Protein AF-A0A428W434-F1 (afdb_monomer_lite)

Secondary structure (DSSP, 8-state):
-EEEEEEEE-TTT--EEEEEGGG-SSEEE-TTT--EEE-STTTBSS-SSSPPPEEEE-HHHHHHHHTTTHHHHHHHHHHHHH-S-TTS--EEEEEEEEEETTEEEEEEEEEEEETTEEEEEEEESSS---HHHHHHHHHHHHHHHHHHT-SEEEEEESSSS--HHHHHHHHHHHHH-TT--TT-PPEEEEEE-TTSS--EEE-STT-

Sequence (207 aa):
MLRRGMVLLCSTCQQKQFQTIDRLGQRWRCARCDALNDLDRSAWKLPVNEPTWFYDLHPVGRHVLAEHGEVSALLSAYLRATRKDRRSSFGDVEEVTFLDGGKPQVEVDLVAYADDVLTVAECKSGSDLTGRKARLEVEKKCRVAAWLRADRLLFATSAEAWTPATIGSVSDIVRDFSGWGTSGSPEVRFISGLGRNHADVVDESGI

InterPro domains:
  IPR011335 Restriction endonuclease type II-like [SSF52980] (93-160)

Foldseek 3Di:
DKFKFFFWADPPPRDTDTDGPVQDDQWGADPPPRDIGGPDLNGHPDSDVDHDMDIDDDPVVVVCVVVVLVQLVLVLVVCLVPAPDVPWDKDKDAFDFDDDVNHTDDTFGMWIDGPNFTETEHEDQDQDQDDDVSLVNLLRSQLVCQVVVGQEYEYEYLAAHHDPRRVVSSVVSQQPRPSHDPVHGHQYWYWYNRPHPDIDIDHPPPD

Radius of gyration: 23.63 Å; chains: 1; bounding box: 60×37×64 Å

pLDDT: mean 90.75, std 10.13, range [32.41, 98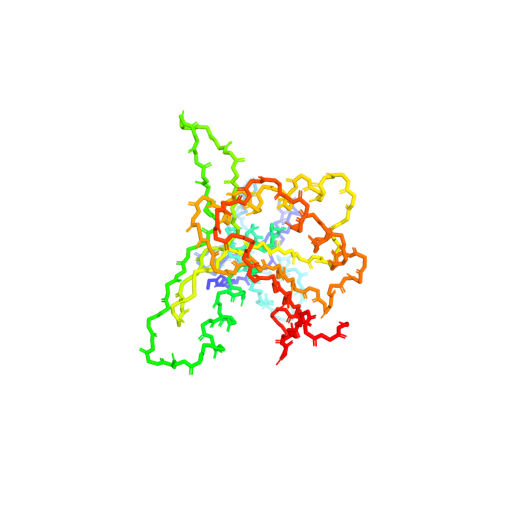.38]

Structure (mmCIF, N/CA/C/O backbone):
data_AF-A0A428W434-F1
#
_entry.id   AF-A0A428W434-F1
#
loop_
_atom_site.group_PDB
_atom_site.id
_atom_site.type_symbol
_atom_site.label_atom_id
_atom_site.label_alt_id
_atom_site.label_comp_id
_atom_site.label_asym_id
_atom_site.label_entity_id
_atom_site.label_seq_id
_atom_site.pdbx_PDB_ins_code
_atom_site.Cartn_x
_atom_site.Cartn_y
_atom_site.Cartn_z
_atom_site.occupancy
_atom_site.B_iso_or_equiv
_atom_site.auth_seq_id
_atom_site.auth_comp_id
_atom_site.auth_asym_id
_atom_site.auth_atom_id
_atom_site.pdbx_PDB_model_num
ATOM 1 N N . MET A 1 1 ? 10.883 -11.775 -9.248 1.00 67.69 1 MET A N 1
ATOM 2 C CA . MET A 1 1 ? 10.188 -11.383 -10.494 1.00 67.69 1 MET A CA 1
ATOM 3 C C . MET A 1 1 ? 10.978 -10.282 -11.224 1.00 67.69 1 MET A C 1
ATOM 5 O O . MET A 1 1 ? 10.431 -9.242 -11.548 1.00 67.69 1 MET A O 1
ATOM 9 N N . LEU A 1 2 ? 12.274 -10.495 -11.484 1.00 87.44 2 LEU A N 1
ATOM 10 C CA . LEU A 1 2 ? 13.133 -9.571 -12.240 1.00 87.44 2 LEU A CA 1
ATOM 11 C C . LEU A 1 2 ? 13.542 -10.257 -13.538 1.00 87.44 2 LEU A C 1
ATOM 13 O O . LEU A 1 2 ? 13.883 -11.440 -13.527 1.00 87.44 2 LEU A O 1
ATOM 17 N N . ARG A 1 3 ? 13.495 -9.531 -14.652 1.00 90.25 3 ARG A N 1
ATOM 18 C CA . ARG A 1 3 ? 13.908 -10.026 -15.964 1.00 90.25 3 ARG A CA 1
ATOM 19 C C . ARG A 1 3 ? 15.249 -9.406 -16.312 1.00 90.25 3 ARG A C 1
ATOM 21 O O . ARG A 1 3 ? 15.387 -8.189 -16.291 1.00 90.25 3 ARG A O 1
ATOM 28 N N . ARG A 1 4 ? 16.234 -10.241 -16.633 1.00 94.19 4 ARG A N 1
ATOM 29 C CA . ARG A 1 4 ? 17.535 -9.790 -17.136 1.00 94.19 4 ARG A CA 1
ATOM 30 C C . ARG A 1 4 ? 17.467 -9.617 -18.650 1.00 94.19 4 ARG A C 1
ATOM 32 O O . ARG A 1 4 ? 16.837 -10.426 -19.332 1.00 94.19 4 ARG A O 1
ATOM 39 N N . GLY A 1 5 ? 18.131 -8.596 -19.173 1.00 94.50 5 GLY A N 1
ATOM 40 C CA . GLY A 1 5 ? 18.131 -8.303 -20.600 1.00 94.50 5 GLY A CA 1
ATOM 41 C C . GLY A 1 5 ? 19.101 -7.194 -20.984 1.00 94.50 5 GLY A C 1
ATOM 42 O O . GLY A 1 5 ? 19.907 -6.748 -20.169 1.00 94.50 5 GLY A O 1
ATOM 43 N N . MET A 1 6 ? 19.010 -6.742 -22.228 1.00 93.88 6 MET A N 1
ATOM 44 C CA . MET A 1 6 ? 19.807 -5.637 -22.763 1.00 93.88 6 MET A CA 1
ATOM 45 C C . MET A 1 6 ? 18.882 -4.532 -23.262 1.00 93.88 6 MET A C 1
ATOM 47 O O . MET A 1 6 ? 17.798 -4.811 -23.770 1.00 93.88 6 MET A O 1
ATOM 51 N N . VAL A 1 7 ? 19.305 -3.271 -23.148 1.00 94.00 7 VAL A N 1
ATOM 52 C CA . VAL A 1 7 ? 18.621 -2.176 -23.845 1.00 94.00 7 VAL A CA 1
ATOM 53 C C . VAL A 1 7 ? 19.295 -1.972 -25.194 1.00 94.00 7 VAL A C 1
ATOM 55 O O . VAL A 1 7 ? 20.457 -1.562 -25.246 1.00 94.00 7 VAL A O 1
ATOM 58 N N . LEU A 1 8 ? 18.558 -2.263 -26.263 1.00 94.19 8 LEU A N 1
ATOM 59 C CA . LEU A 1 8 ? 19.048 -2.252 -27.636 1.00 94.19 8 LEU A CA 1
ATOM 60 C C . LEU A 1 8 ? 18.353 -1.174 -28.471 1.00 94.19 8 LEU A C 1
ATOM 62 O O . LEU A 1 8 ? 17.175 -0.876 -28.265 1.00 94.19 8 LEU A O 1
ATOM 66 N N . LEU A 1 9 ? 19.093 -0.585 -29.403 1.00 94.12 9 LEU A N 1
ATOM 67 C CA . LEU A 1 9 ? 18.635 0.395 -30.377 1.00 94.12 9 LEU A CA 1
ATOM 68 C C . LEU A 1 9 ? 18.320 -0.313 -31.697 1.00 94.12 9 LEU A C 1
ATOM 70 O O . LEU A 1 9 ? 19.184 -0.957 -32.284 1.00 94.12 9 LEU A O 1
ATOM 74 N N . CYS A 1 10 ? 17.083 -0.193 -32.177 1.00 95.19 10 CYS A N 1
ATOM 75 C CA . CYS A 1 10 ? 16.720 -0.739 -33.482 1.00 95.19 10 CYS A CA 1
ATOM 76 C C . CYS A 1 10 ? 17.349 0.093 -34.607 1.00 95.19 10 CYS A C 1
ATOM 78 O O . CYS A 1 10 ? 17.107 1.294 -34.685 1.00 95.19 10 CYS A O 1
ATOM 80 N N . SER A 1 11 ? 18.070 -0.552 -35.523 1.00 94.81 11 SER A N 1
ATOM 81 C CA . SER A 1 11 ? 18.681 0.096 -36.693 1.00 94.81 11 SER A CA 1
ATOM 82 C C . SER A 1 11 ? 17.651 0.748 -37.626 1.00 94.81 11 SER A C 1
ATOM 84 O O . SER A 1 11 ? 17.911 1.805 -38.194 1.00 94.81 11 SER A O 1
ATOM 86 N N . THR A 1 12 ? 16.452 0.164 -37.736 1.00 96.06 12 THR A N 1
ATOM 87 C CA . THR A 1 12 ? 15.381 0.649 -38.617 1.00 96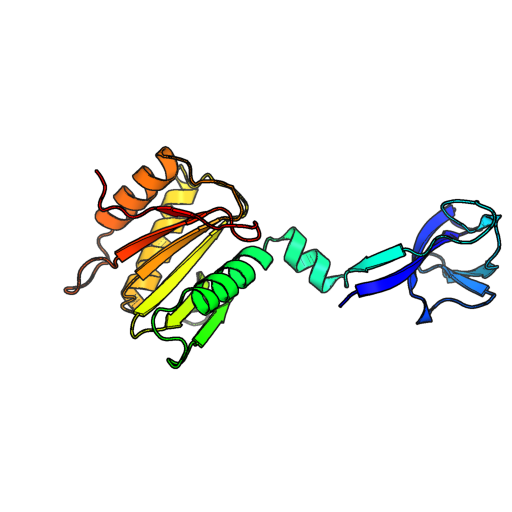.06 12 THR A CA 1
ATOM 88 C C . THR A 1 12 ? 14.600 1.814 -38.014 1.00 96.06 12 THR A C 1
ATOM 90 O O . THR A 1 12 ? 14.537 2.885 -38.603 1.00 96.06 12 THR A O 1
ATOM 93 N N . CYS A 1 13 ? 13.978 1.622 -36.844 1.00 96.31 13 CYS A N 1
ATOM 94 C CA . CYS A 1 13 ? 13.087 2.634 -36.257 1.00 96.31 13 CYS A CA 1
ATOM 95 C C . CYS A 1 13 ? 13.745 3.501 -35.173 1.00 96.31 13 CYS A C 1
ATOM 97 O O . CYS A 1 13 ? 13.074 4.349 -34.582 1.00 96.31 13 CYS A O 1
ATOM 99 N N . GLN A 1 14 ? 15.029 3.268 -34.875 1.00 94.44 14 GLN A N 1
ATOM 100 C CA . GLN A 1 14 ? 15.824 4.024 -33.897 1.00 94.44 14 GLN A CA 1
ATOM 101 C C . GLN A 1 14 ? 15.219 4.046 -32.483 1.00 94.44 14 GLN A C 1
ATOM 103 O O . GLN A 1 14 ? 15.529 4.902 -31.656 1.00 94.44 14 GLN A O 1
ATOM 108 N N . GLN A 1 15 ? 14.346 3.085 -32.170 1.00 94.31 15 GLN A N 1
ATOM 109 C CA . GLN A 1 15 ? 13.771 2.948 -30.839 1.00 94.31 15 GLN A CA 1
ATOM 110 C C . GLN A 1 15 ? 14.674 2.139 -29.927 1.00 94.31 15 GLN A C 1
ATOM 112 O O . GLN A 1 15 ? 15.131 1.054 -30.292 1.00 94.31 15 GLN A O 1
ATOM 117 N N . LYS A 1 16 ? 14.865 2.657 -28.712 1.00 93.12 16 LYS A N 1
ATOM 118 C CA . LYS A 1 16 ? 15.512 1.942 -27.612 1.00 93.12 16 LYS A CA 1
ATOM 119 C C . LYS A 1 16 ? 14.491 1.039 -26.939 1.00 93.12 16 LYS A C 1
ATOM 121 O O . LYS A 1 16 ? 13.411 1.494 -26.570 1.00 93.12 16 LYS A O 1
ATOM 126 N N . GLN A 1 17 ? 14.830 -0.231 -26.779 1.00 92.06 17 GLN A N 1
ATOM 127 C CA . GLN A 1 17 ? 13.928 -1.238 -26.230 1.00 92.06 17 GLN A CA 1
ATOM 128 C C . GLN A 1 17 ? 14.684 -2.163 -25.295 1.00 92.06 17 GLN A C 1
ATOM 130 O O . GLN A 1 17 ? 15.805 -2.569 -25.591 1.00 92.06 17 GLN A O 1
ATOM 135 N N . PHE A 1 18 ? 14.060 -2.515 -24.176 1.00 93.38 18 PHE A N 1
ATOM 136 C CA . PHE A 1 18 ? 14.558 -3.589 -23.333 1.00 93.38 18 PHE A CA 1
ATOM 137 C C . PHE A 1 18 ? 14.177 -4.939 -23.951 1.00 93.38 18 PHE A C 1
ATOM 139 O O . PHE A 1 18 ? 12.996 -5.228 -24.146 1.00 93.38 18 PHE A O 1
ATOM 146 N N . GLN A 1 19 ? 15.183 -5.749 -24.264 1.00 93.94 19 GLN A N 1
ATOM 147 C CA . GLN A 1 19 ? 15.040 -7.109 -24.770 1.00 93.94 19 GLN A CA 1
ATOM 148 C C . GLN A 1 19 ? 15.450 -8.081 -23.672 1.00 93.94 19 GLN A C 1
ATOM 150 O O . GLN A 1 19 ? 16.586 -8.049 -23.196 1.00 93.94 19 GLN A O 1
ATOM 155 N N . THR A 1 20 ? 14.513 -8.926 -23.250 1.00 93.81 20 THR A N 1
ATOM 156 C CA . THR A 1 20 ? 14.761 -9.958 -22.243 1.00 93.81 20 THR A CA 1
ATOM 157 C C . THR A 1 20 ? 15.712 -11.016 -22.795 1.00 93.81 20 THR A C 1
ATOM 159 O O . THR A 1 20 ? 15.759 -11.243 -24.001 1.00 93.81 20 THR A O 1
ATOM 162 N N . ILE A 1 21 ? 16.485 -11.671 -21.927 1.00 94.12 21 ILE A N 1
ATOM 163 C CA . ILE A 1 21 ? 17.509 -12.636 -22.352 1.00 94.12 21 ILE A CA 1
ATOM 164 C C . ILE A 1 21 ? 16.953 -13.794 -23.199 1.00 94.12 21 ILE A C 1
ATOM 166 O O . ILE A 1 21 ? 17.631 -14.253 -24.107 1.00 94.12 21 ILE A O 1
ATOM 170 N N . ASP A 1 22 ? 15.708 -14.210 -22.961 1.00 92.44 22 ASP A N 1
ATOM 171 C CA . ASP A 1 22 ? 14.986 -15.224 -23.745 1.00 92.44 22 ASP A CA 1
ATOM 172 C C . ASP A 1 22 ? 14.654 -14.779 -25.180 1.00 92.44 22 ASP A C 1
ATOM 174 O O . ASP A 1 22 ? 14.361 -15.611 -26.034 1.00 92.44 22 ASP A O 1
ATOM 178 N N . ARG A 1 23 ? 14.727 -13.474 -25.461 1.00 91.50 23 ARG A N 1
ATOM 179 C CA . ARG A 1 23 ? 14.512 -12.874 -26.786 1.00 91.50 23 ARG A CA 1
ATOM 180 C C . ARG A 1 23 ? 15.812 -12.443 -27.464 1.00 91.50 23 ARG A C 1
ATOM 182 O O . ARG A 1 23 ? 15.768 -11.872 -28.554 1.00 91.50 23 ARG A O 1
ATOM 189 N N . LEU A 1 24 ? 16.957 -12.689 -26.825 1.00 91.88 24 LEU A N 1
ATOM 190 C CA . LEU A 1 24 ? 18.271 -12.353 -27.357 1.00 91.88 24 LEU A CA 1
ATOM 191 C C . LEU A 1 24 ? 18.904 -13.565 -28.044 1.00 91.88 24 LEU A C 1
ATOM 193 O O . LEU A 1 24 ? 19.018 -14.646 -27.474 1.00 91.88 24 LEU A O 1
ATOM 197 N N . GLY A 1 25 ? 19.383 -13.342 -29.262 1.00 91.00 25 GLY A N 1
ATOM 198 C CA . GLY A 1 25 ? 20.336 -14.199 -29.956 1.00 91.00 25 GLY A CA 1
ATOM 199 C C . GLY A 1 25 ? 21.389 -13.329 -30.640 1.00 91.00 25 GLY A C 1
ATOM 200 O O . GLY A 1 25 ? 21.473 -12.130 -30.379 1.00 91.00 25 GLY A O 1
ATOM 201 N N . GLN A 1 26 ? 22.147 -13.899 -31.579 1.00 92.31 26 GLN A N 1
ATOM 202 C CA . GLN A 1 26 ? 23.019 -13.105 -32.466 1.00 92.31 26 GLN A CA 1
ATOM 203 C C . GLN A 1 26 ? 22.223 -12.082 -33.298 1.00 92.31 26 GLN A C 1
ATOM 205 O O . GLN A 1 26 ? 22.765 -11.079 -33.751 1.00 92.31 26 GLN A O 1
ATOM 210 N N . ARG A 1 27 ? 20.917 -12.327 -33.465 1.00 94.88 27 ARG A N 1
ATOM 211 C CA . ARG A 1 27 ? 19.942 -11.400 -34.040 1.00 94.88 27 ARG A CA 1
ATOM 212 C C . ARG A 1 27 ? 18.726 -11.294 -33.125 1.00 94.88 27 ARG A C 1
ATOM 214 O O . ARG A 1 27 ? 18.421 -12.238 -32.394 1.00 94.88 27 ARG A O 1
ATOM 221 N N . TRP A 1 28 ? 18.014 -10.175 -33.184 1.00 95.06 28 TRP A N 1
ATOM 222 C CA . TRP A 1 28 ? 16.840 -9.898 -32.354 1.00 95.06 28 TRP A CA 1
ATOM 223 C C . TRP A 1 28 ? 15.771 -9.124 -33.135 1.00 95.06 28 TRP A C 1
ATOM 225 O O . TRP A 1 28 ? 16.077 -8.367 -34.060 1.00 95.06 28 TRP A O 1
ATOM 235 N N . ARG A 1 29 ? 14.497 -9.320 -32.776 1.00 96.75 29 ARG A N 1
ATOM 236 C CA . ARG A 1 29 ? 13.357 -8.639 -33.412 1.00 96.75 29 ARG A CA 1
ATOM 237 C C . ARG A 1 29 ? 12.934 -7.412 -32.616 1.00 96.75 29 ARG A C 1
ATOM 239 O O . ARG A 1 29 ? 12.749 -7.475 -31.400 1.00 96.75 29 ARG A O 1
ATOM 246 N N . CYS A 1 30 ? 12.750 -6.291 -33.306 1.00 95.12 30 CYS A N 1
ATOM 247 C CA . CYS A 1 30 ? 12.231 -5.074 -32.695 1.00 95.12 30 CYS A CA 1
ATOM 248 C C . CYS A 1 30 ? 10.755 -5.248 -32.315 1.00 95.12 30 CYS A C 1
ATOM 250 O O . CYS A 1 30 ? 9.918 -5.503 -33.173 1.00 95.12 30 CYS A O 1
ATOM 252 N N . ALA A 1 31 ? 10.401 -4.993 -31.056 1.00 92.75 31 ALA A N 1
ATOM 253 C CA . ALA A 1 31 ? 9.025 -5.123 -30.570 1.00 92.75 31 ALA A CA 1
ATOM 254 C C . ALA A 1 31 ? 8.058 -4.062 -31.139 1.00 92.75 31 ALA A C 1
ATOM 256 O O . ALA A 1 31 ? 6.857 -4.152 -30.910 1.00 92.75 31 ALA A O 1
ATOM 257 N N . ARG A 1 32 ? 8.570 -3.041 -31.847 1.00 93.44 32 ARG A N 1
ATOM 258 C CA . ARG A 1 32 ? 7.752 -1.970 -32.445 1.00 93.44 32 ARG A CA 1
ATOM 259 C C . ARG A 1 32 ? 7.529 -2.169 -33.939 1.00 93.44 32 ARG A C 1
ATOM 261 O O . ARG A 1 32 ? 6.401 -2.050 -34.391 1.00 93.44 32 ARG A O 1
ATOM 268 N N . CYS A 1 33 ? 8.600 -2.384 -34.701 1.00 96.69 33 CYS A N 1
ATOM 269 C CA . CYS A 1 33 ? 8.536 -2.437 -36.166 1.00 96.69 33 CYS A CA 1
ATOM 270 C C . CYS A 1 33 ? 8.846 -3.822 -36.748 1.00 96.69 33 CYS A C 1
ATOM 272 O O . CYS A 1 33 ? 8.971 -3.938 -37.960 1.00 96.69 33 CYS A O 1
ATOM 274 N N . ASP A 1 34 ? 9.052 -4.833 -35.899 1.00 96.81 34 ASP A N 1
ATOM 275 C CA . ASP A 1 34 ? 9.390 -6.221 -36.257 1.00 96.81 34 ASP A CA 1
ATOM 276 C C . ASP A 1 34 ? 10.658 -6.404 -37.119 1.00 96.81 34 ASP A C 1
ATOM 278 O O . ASP A 1 34 ? 10.965 -7.494 -37.601 1.00 96.81 34 ASP A O 1
ATOM 282 N N . ALA A 1 35 ? 11.465 -5.350 -37.272 1.00 96.69 35 ALA A N 1
ATOM 283 C CA . ALA A 1 35 ? 12.739 -5.440 -37.973 1.00 96.69 35 ALA A CA 1
ATOM 284 C C . ALA A 1 35 ? 13.683 -6.411 -37.249 1.00 96.69 35 ALA A C 1
ATOM 286 O O . ALA A 1 35 ? 13.803 -6.374 -36.018 1.00 96.69 35 ALA A O 1
ATOM 287 N N . LEU A 1 36 ? 14.376 -7.248 -38.021 1.00 96.75 36 LEU A N 1
ATOM 288 C CA . LEU A 1 36 ? 15.433 -8.125 -37.529 1.00 96.75 36 LEU A CA 1
ATOM 289 C C . LEU A 1 36 ? 16.753 -7.347 -37.497 1.00 96.75 36 LEU A C 1
ATOM 291 O O . LEU A 1 36 ? 17.172 -6.794 -38.508 1.00 96.75 36 LEU A O 1
ATOM 295 N N . ASN A 1 37 ? 17.386 -7.291 -36.332 1.00 95.06 37 ASN A N 1
ATOM 296 C CA . ASN A 1 37 ? 18.601 -6.524 -36.073 1.00 95.06 37 ASN A CA 1
ATOM 297 C C . ASN A 1 37 ? 19.711 -7.471 -35.625 1.00 95.06 37 ASN A C 1
ATOM 299 O O . ASN A 1 37 ? 19.425 -8.480 -34.979 1.00 95.06 37 ASN A O 1
ATOM 303 N N . ASP A 1 38 ? 20.959 -7.125 -35.913 1.00 95.06 38 ASP A N 1
ATOM 304 C CA . ASP A 1 38 ? 22.113 -7.852 -35.393 1.00 95.06 38 ASP A CA 1
ATOM 305 C C . ASP A 1 38 ? 22.444 -7.361 -33.973 1.00 95.06 38 ASP A C 1
ATOM 307 O O . ASP A 1 38 ? 22.196 -6.203 -33.613 1.00 95.06 38 ASP A O 1
ATOM 311 N N . LEU A 1 39 ? 22.935 -8.262 -33.122 1.00 92.25 39 LEU A N 1
ATOM 312 C CA . LEU A 1 39 ? 23.404 -7.920 -31.782 1.00 92.25 39 LEU A CA 1
ATOM 313 C C . LEU A 1 39 ? 24.879 -7.509 -31.849 1.00 92.25 39 LEU A C 1
ATOM 315 O O . LEU A 1 39 ? 25.771 -8.281 -31.510 1.00 92.25 39 LEU A O 1
ATOM 319 N N . ASP A 1 40 ? 25.128 -6.279 -32.288 1.00 91.00 40 ASP A N 1
ATOM 320 C CA . ASP A 1 40 ? 26.467 -5.702 -32.396 1.00 91.00 40 ASP A CA 1
ATOM 321 C C . ASP A 1 40 ? 26.622 -4.426 -31.554 1.00 91.00 40 ASP A C 1
ATOM 323 O O . ASP A 1 40 ? 25.680 -3.947 -30.916 1.00 91.00 40 ASP A O 1
ATOM 327 N N . ARG A 1 41 ? 27.828 -3.849 -31.571 1.00 88.12 41 ARG A N 1
ATOM 328 C CA . ARG A 1 41 ? 28.157 -2.642 -30.802 1.00 88.12 41 ARG A CA 1
ATOM 329 C C . ARG A 1 41 ? 27.270 -1.439 -31.148 1.00 88.12 41 ARG A C 1
ATOM 331 O O . ARG A 1 41 ? 27.051 -0.596 -30.281 1.00 88.12 41 ARG A O 1
ATOM 338 N N . SER A 1 42 ? 26.759 -1.348 -32.378 1.00 88.12 42 SER A N 1
ATOM 339 C CA . SER A 1 42 ? 25.896 -0.243 -32.816 1.00 88.12 42 SER A CA 1
ATOM 340 C C . SER A 1 42 ? 24.493 -0.328 -32.209 1.00 88.12 42 SER A C 1
ATOM 342 O O . SER A 1 42 ? 23.855 0.699 -31.969 1.00 88.12 42 SER A O 1
ATOM 344 N N . ALA A 1 43 ? 24.038 -1.542 -31.888 1.00 87.69 43 ALA A N 1
ATOM 345 C CA . ALA A 1 43 ? 22.761 -1.774 -31.231 1.00 87.69 43 ALA A CA 1
ATOM 346 C C . ALA A 1 43 ? 22.799 -1.479 -29.720 1.00 87.69 43 ALA A C 1
ATOM 348 O O . ALA A 1 43 ? 21.745 -1.325 -29.107 1.00 87.69 43 ALA A O 1
ATOM 349 N N . TRP A 1 44 ? 23.964 -1.411 -29.070 1.00 89.69 44 TRP A N 1
ATOM 350 C CA . TRP A 1 44 ? 24.041 -1.274 -27.609 1.00 89.69 44 TRP A CA 1
ATOM 351 C C . TRP A 1 44 ? 23.704 0.148 -27.136 1.00 89.69 44 TRP A C 1
ATOM 353 O O . TRP A 1 44 ? 24.252 1.131 -27.628 1.00 89.69 44 TRP A O 1
ATOM 363 N N . LYS A 1 45 ? 22.853 0.279 -26.102 1.00 80.88 45 LYS A N 1
ATOM 364 C CA . LYS A 1 45 ? 22.545 1.584 -25.472 1.00 80.88 45 LYS A CA 1
ATOM 365 C C . LYS A 1 45 ? 23.794 2.303 -24.949 1.00 80.88 45 LYS A C 1
ATOM 367 O O . LYS A 1 45 ? 23.855 3.529 -25.014 1.00 80.88 45 LYS A O 1
ATOM 372 N N . LEU A 1 46 ? 24.728 1.548 -24.372 1.00 78.62 46 LEU A N 1
ATOM 373 C CA . LEU A 1 46 ? 26.011 2.027 -23.864 1.00 78.62 46 LEU A CA 1
ATOM 374 C C . LEU A 1 46 ? 27.113 1.270 -24.622 1.00 78.62 46 LEU A C 1
ATOM 376 O O . LEU A 1 46 ? 27.393 0.125 -24.269 1.00 78.62 46 LEU A O 1
ATOM 380 N N . PRO A 1 47 ? 27.701 1.852 -25.684 1.00 65.62 47 PRO A N 1
ATOM 381 C CA . PRO A 1 47 ? 28.643 1.162 -26.566 1.00 65.62 47 PRO A CA 1
ATOM 382 C C . PRO A 1 47 ? 30.057 1.100 -25.959 1.00 65.62 47 PRO A C 1
ATOM 384 O O . PRO A 1 47 ? 31.032 1.602 -26.532 1.00 65.62 47 PRO A O 1
ATOM 387 N N . VAL A 1 48 ? 30.176 0.480 -24.783 1.00 70.12 48 VAL A N 1
ATOM 388 C CA . VAL A 1 48 ? 31.469 0.082 -24.204 1.00 70.12 48 VAL A CA 1
ATOM 389 C C . VAL A 1 48 ? 32.009 -1.153 -24.944 1.00 70.12 48 VAL A C 1
ATOM 391 O O . VAL A 1 48 ? 31.431 -1.568 -25.946 1.00 70.12 48 VAL A O 1
ATOM 394 N N . ASN A 1 49 ? 33.145 -1.715 -24.523 1.00 78.50 49 ASN A N 1
ATOM 395 C CA . ASN A 1 49 ? 33.728 -2.890 -25.192 1.00 78.50 49 ASN A CA 1
ATOM 396 C C . ASN A 1 49 ? 32.835 -4.148 -25.096 1.00 78.50 49 ASN A C 1
ATOM 398 O O . ASN A 1 49 ? 33.024 -5.077 -25.873 1.00 78.50 49 ASN A O 1
ATOM 402 N N . GLU A 1 50 ? 31.845 -4.154 -24.197 1.00 81.00 50 GLU A N 1
ATOM 403 C CA . GLU A 1 50 ? 30.901 -5.254 -23.968 1.00 81.00 50 GLU A CA 1
ATOM 404 C C . GLU A 1 50 ? 29.465 -4.737 -23.734 1.00 81.00 50 GLU A C 1
ATOM 406 O O . GLU A 1 50 ? 29.280 -3.618 -23.252 1.00 81.00 50 GLU A O 1
ATOM 411 N N . PRO A 1 51 ? 28.413 -5.519 -24.032 1.00 82.94 51 PRO A N 1
ATOM 412 C CA . PRO A 1 51 ? 27.042 -5.084 -23.792 1.00 82.94 51 PRO A CA 1
ATOM 413 C C . PRO A 1 51 ? 26.712 -5.030 -22.292 1.00 82.94 51 PRO A C 1
ATOM 415 O O . PRO A 1 51 ? 26.955 -5.974 -21.543 1.00 82.94 51 PRO A O 1
ATOM 418 N N . THR A 1 52 ? 26.078 -3.941 -21.848 1.00 89.31 52 THR A N 1
ATOM 419 C CA . THR A 1 52 ? 25.606 -3.808 -20.460 1.00 89.31 52 THR A CA 1
ATOM 420 C C . THR A 1 52 ? 24.324 -4.608 -20.223 1.00 89.31 52 THR A C 1
ATOM 422 O O . THR A 1 52 ? 23.332 -4.443 -20.939 1.00 89.31 52 THR A O 1
ATOM 425 N N . TRP A 1 53 ? 24.314 -5.420 -19.166 1.00 91.31 53 TRP A N 1
ATOM 426 C CA . TRP A 1 53 ? 23.107 -6.079 -18.675 1.00 91.31 53 TRP A CA 1
ATOM 427 C C . TRP A 1 53 ? 22.251 -5.122 -17.847 1.00 91.31 53 TRP A C 1
ATOM 429 O O . TRP A 1 53 ? 22.742 -4.435 -16.954 1.00 91.31 53 TRP A O 1
ATOM 439 N N . PHE A 1 54 ? 20.952 -5.133 -18.114 1.00 92.12 54 PHE A N 1
ATOM 440 C CA . PHE A 1 54 ? 19.941 -4.411 -17.356 1.00 92.12 54 PHE A CA 1
ATOM 441 C C . PHE A 1 54 ? 18.962 -5.401 -16.730 1.00 92.12 54 PHE A C 1
ATOM 443 O O . PHE A 1 54 ? 18.760 -6.515 -17.228 1.00 92.12 54 PHE A O 1
ATOM 450 N N . TYR A 1 55 ? 18.337 -4.967 -15.643 1.00 92.38 55 TYR A N 1
ATOM 451 C CA . TYR A 1 55 ? 17.266 -5.694 -14.984 1.00 92.38 55 TYR A CA 1
ATOM 452 C C . TYR A 1 55 ? 16.010 -4.859 -15.048 1.00 92.38 55 TYR A C 1
ATOM 454 O O . TYR A 1 55 ? 16.046 -3.649 -14.831 1.00 92.38 55 TYR A O 1
ATOM 462 N N . ASP A 1 56 ? 14.916 -5.529 -15.359 1.00 89.94 56 ASP A N 1
ATOM 463 C CA . ASP A 1 56 ? 13.631 -4.893 -15.502 1.00 89.94 56 ASP A CA 1
ATOM 464 C C . ASP A 1 56 ? 12.569 -5.636 -14.704 1.00 89.94 56 ASP A C 1
ATOM 466 O O . ASP A 1 56 ? 12.591 -6.867 -14.582 1.00 89.94 56 ASP A O 1
ATOM 470 N N . LEU A 1 57 ? 11.628 -4.878 -14.158 1.00 89.12 57 LEU A N 1
ATOM 471 C CA . LEU A 1 57 ? 10.506 -5.446 -13.435 1.00 89.12 57 LEU A CA 1
ATOM 472 C C . LEU A 1 57 ? 9.436 -5.900 -14.431 1.00 89.12 57 LEU A C 1
ATOM 474 O O . LEU A 1 57 ? 9.211 -5.280 -15.475 1.00 89.12 57 LEU A O 1
ATOM 478 N N . HIS A 1 58 ? 8.751 -6.996 -14.103 1.00 86.62 58 HIS A N 1
ATOM 479 C CA . HIS A 1 58 ? 7.566 -7.398 -14.855 1.00 86.62 58 HIS A CA 1
ATOM 480 C C . HIS A 1 58 ? 6.580 -6.217 -14.957 1.00 86.62 58 HIS A C 1
ATOM 482 O O . HIS A 1 58 ? 6.405 -5.528 -13.953 1.00 86.62 58 HIS A O 1
ATOM 488 N N . PRO A 1 59 ? 5.907 -5.974 -16.101 1.00 85.75 59 PRO A N 1
ATOM 489 C CA . PRO A 1 59 ? 4.954 -4.866 -16.230 1.00 85.75 59 PRO A CA 1
ATOM 490 C C . PRO A 1 59 ? 3.919 -4.797 -15.099 1.00 85.75 59 PRO A C 1
ATOM 492 O O . PRO A 1 59 ? 3.676 -3.721 -14.574 1.00 85.75 59 PRO A O 1
ATOM 495 N N . VAL A 1 60 ? 3.401 -5.949 -14.657 1.00 87.75 60 VAL A N 1
ATOM 496 C CA . VAL A 1 60 ? 2.509 -6.043 -13.482 1.00 87.75 60 VAL A CA 1
ATOM 497 C C . VAL A 1 60 ? 3.176 -5.505 -12.215 1.00 87.75 60 VAL A C 1
ATOM 499 O O . VAL A 1 60 ? 2.595 -4.676 -11.534 1.00 87.75 60 VAL A O 1
ATOM 502 N N . GLY A 1 61 ? 4.418 -5.903 -11.925 1.00 87.38 61 GLY A N 1
ATOM 503 C CA . GLY A 1 61 ? 5.140 -5.383 -10.762 1.00 87.38 61 GLY A CA 1
ATOM 504 C C . GLY A 1 61 ? 5.408 -3.881 -10.861 1.00 87.38 61 GLY A C 1
ATOM 505 O O . GLY A 1 61 ? 5.367 -3.190 -9.853 1.00 87.38 61 GLY A O 1
ATOM 506 N N . ARG A 1 62 ? 5.642 -3.348 -12.070 1.00 87.81 62 ARG A N 1
ATOM 507 C CA . ARG A 1 62 ? 5.754 -1.892 -12.251 1.00 87.81 62 ARG A CA 1
ATOM 508 C C . ARG A 1 62 ? 4.444 -1.180 -11.961 1.00 87.81 62 ARG A C 1
ATOM 510 O O . ARG A 1 62 ? 4.490 -0.097 -11.403 1.00 87.81 62 ARG A O 1
ATOM 517 N N . HIS A 1 63 ? 3.320 -1.764 -12.370 1.00 87.38 63 HIS A N 1
ATOM 518 C CA . HIS A 1 63 ? 2.011 -1.182 -12.112 1.00 87.38 63 HIS A CA 1
ATOM 519 C C . HIS A 1 63 ? 1.720 -1.143 -10.612 1.00 87.38 63 HIS A C 1
ATOM 521 O O . HIS A 1 63 ? 1.393 -0.077 -10.116 1.00 87.38 63 HIS A O 1
ATOM 527 N N . VAL A 1 64 ? 1.979 -2.240 -9.890 1.00 88.50 64 VAL A N 1
ATOM 528 C CA . VAL A 1 64 ? 1.875 -2.275 -8.419 1.00 88.50 64 VAL A CA 1
ATOM 529 C C . VAL A 1 64 ? 2.689 -1.144 -7.784 1.00 88.50 64 VAL A C 1
ATOM 531 O O . VAL A 1 64 ? 2.140 -0.377 -7.009 1.00 88.50 64 VAL A O 1
ATOM 534 N N . LEU A 1 65 ? 3.960 -0.977 -8.173 1.00 88.44 65 LEU A N 1
ATOM 535 C CA . LEU A 1 65 ? 4.809 0.095 -7.630 1.00 88.44 65 LEU A CA 1
ATOM 536 C C . LEU A 1 65 ? 4.365 1.508 -8.034 1.00 88.44 65 LEU A C 1
ATOM 538 O O . LEU A 1 65 ? 4.589 2.465 -7.299 1.00 88.44 65 LEU A O 1
ATOM 542 N N . ALA A 1 66 ? 3.799 1.667 -9.231 1.00 87.06 66 ALA A N 1
ATOM 543 C CA . ALA A 1 66 ? 3.319 2.960 -9.710 1.00 87.06 66 ALA A CA 1
ATOM 544 C C . ALA A 1 66 ? 2.047 3.404 -8.975 1.00 87.06 66 ALA A C 1
ATOM 546 O O . ALA A 1 66 ? 1.881 4.595 -8.735 1.00 87.06 66 ALA A O 1
ATOM 547 N N . GLU A 1 67 ? 1.195 2.448 -8.604 1.00 87.62 67 GLU A N 1
ATOM 548 C CA . GLU A 1 67 ? -0.047 2.677 -7.859 1.00 87.62 67 GLU A CA 1
ATOM 549 C C . GLU A 1 67 ? 0.133 2.523 -6.338 1.00 87.62 67 GLU A C 1
ATOM 551 O O . GLU A 1 67 ? -0.844 2.538 -5.598 1.00 87.62 67 GLU A O 1
ATOM 556 N N . HIS A 1 68 ? 1.374 2.405 -5.854 1.00 89.62 68 HIS A N 1
ATOM 557 C CA . HIS A 1 68 ? 1.710 2.287 -4.430 1.00 89.62 68 HIS A CA 1
ATOM 558 C C . HIS A 1 68 ? 1.157 1.038 -3.719 1.00 89.62 68 HIS A C 1
ATOM 560 O O . HIS A 1 68 ? 1.047 1.018 -2.490 1.00 89.62 68 HIS A O 1
ATOM 566 N N . GLY A 1 69 ? 0.852 -0.026 -4.466 1.00 86.75 69 GLY A N 1
ATOM 567 C CA . GLY A 1 69 ? 0.365 -1.293 -3.910 1.00 86.75 69 GLY A CA 1
ATOM 568 C C . GLY A 1 69 ? 1.400 -2.018 -3.039 1.00 86.75 69 GLY A C 1
ATOM 569 O O . GLY A 1 69 ? 1.079 -2.967 -2.337 1.00 86.75 69 GLY A O 1
ATOM 570 N N . GLU A 1 70 ? 2.665 -1.587 -3.027 1.00 91.88 70 GLU A N 1
ATOM 571 C CA . GLU A 1 70 ? 3.660 -2.121 -2.095 1.00 91.88 70 GLU A CA 1
ATOM 572 C C . GLU A 1 70 ? 3.414 -1.722 -0.637 1.00 91.88 70 GLU A C 1
ATOM 574 O O . GLU A 1 70 ? 3.923 -2.396 0.259 1.00 91.88 70 GLU A O 1
ATOM 579 N N . VAL A 1 71 ? 2.679 -0.636 -0.368 1.00 94.75 71 VAL A N 1
ATOM 580 C CA . VAL A 1 71 ? 2.536 -0.114 1.001 1.00 94.75 71 VAL A CA 1
ATOM 581 C C . VAL A 1 71 ? 1.691 -1.054 1.872 1.00 94.75 71 VAL A C 1
ATOM 583 O O . VAL A 1 71 ? 2.071 -1.306 3.018 1.00 94.75 71 VAL A O 1
ATOM 586 N N . SER A 1 72 ? 0.619 -1.646 1.331 1.00 94.88 72 SER A N 1
ATOM 587 C CA . SER A 1 72 ? -0.190 -2.674 2.013 1.00 94.88 72 SER A CA 1
ATOM 588 C C . SER A 1 72 ? 0.629 -3.928 2.319 1.00 94.88 72 SER A C 1
ATOM 590 O O . SER A 1 72 ? 0.624 -4.411 3.454 1.00 94.88 72 SER A O 1
ATOM 592 N N . ALA A 1 73 ? 1.420 -4.395 1.351 1.00 94.06 73 ALA A N 1
ATOM 593 C CA . ALA A 1 73 ? 2.308 -5.540 1.521 1.00 94.06 73 ALA A CA 1
ATOM 594 C C . ALA A 1 73 ? 3.393 -5.276 2.584 1.00 94.06 73 ALA A C 1
ATOM 596 O O . ALA A 1 73 ? 3.694 -6.141 3.414 1.00 94.06 73 ALA A O 1
ATOM 597 N N . LEU A 1 74 ? 3.969 -4.067 2.605 1.00 95.38 74 LEU A N 1
ATOM 598 C CA . LEU A 1 74 ? 4.926 -3.646 3.633 1.00 95.38 74 LEU A CA 1
ATOM 599 C C . LEU A 1 74 ? 4.278 -3.589 5.021 1.00 95.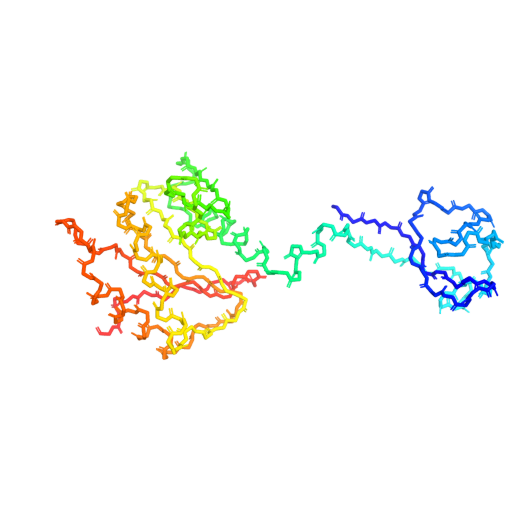38 74 LEU A C 1
ATOM 601 O O . LEU A 1 74 ? 4.899 -4.022 5.995 1.00 95.38 74 LEU A O 1
ATOM 605 N N . LEU A 1 75 ? 3.039 -3.103 5.119 1.00 96.88 75 LEU A N 1
ATOM 606 C CA . LEU A 1 75 ? 2.280 -3.100 6.366 1.00 96.88 75 LEU A CA 1
ATOM 607 C C . LEU A 1 75 ? 1.988 -4.528 6.848 1.00 96.88 75 LEU A C 1
ATOM 609 O O . LEU A 1 75 ? 2.230 -4.828 8.016 1.00 96.88 75 LEU A O 1
ATOM 613 N N . SER A 1 76 ? 1.521 -5.420 5.970 1.00 96.25 76 SER A N 1
ATOM 614 C CA . SER A 1 76 ? 1.281 -6.828 6.311 1.00 96.25 76 SER A CA 1
ATOM 615 C C . SER A 1 76 ? 2.558 -7.494 6.834 1.00 96.25 76 SER A C 1
ATOM 617 O O . SER A 1 76 ? 2.561 -8.104 7.909 1.00 96.25 76 SER A O 1
ATOM 619 N N . ALA A 1 77 ? 3.682 -7.299 6.136 1.00 95.06 77 ALA A N 1
ATOM 620 C CA . ALA A 1 77 ? 4.982 -7.803 6.566 1.00 95.06 77 ALA A CA 1
ATOM 621 C C . ALA A 1 77 ? 5.403 -7.235 7.932 1.00 95.06 77 ALA A C 1
ATOM 623 O O . ALA A 1 77 ? 5.894 -7.989 8.779 1.00 95.06 77 ALA A O 1
ATOM 624 N N . TYR A 1 78 ? 5.178 -5.938 8.165 1.00 95.12 78 TYR A N 1
ATOM 625 C CA . TYR A 1 78 ? 5.439 -5.289 9.447 1.00 95.12 78 TYR A CA 1
ATOM 626 C C . TYR A 1 78 ? 4.595 -5.903 10.570 1.00 95.12 78 TYR A C 1
ATOM 628 O O . TYR A 1 78 ? 5.166 -6.391 11.543 1.00 95.12 78 TYR A O 1
ATOM 636 N N . LEU A 1 79 ? 3.266 -5.952 10.421 1.00 95.31 79 LEU A N 1
ATOM 637 C CA . LEU A 1 79 ? 2.347 -6.493 11.433 1.00 95.31 79 LEU A CA 1
ATOM 638 C C . LEU A 1 79 ? 2.661 -7.958 11.746 1.00 95.31 79 LEU A C 1
ATOM 640 O O . LEU A 1 79 ? 2.677 -8.378 12.905 1.00 95.31 79 LEU A O 1
ATOM 644 N N . ARG A 1 80 ? 2.994 -8.738 10.714 1.00 94.94 80 ARG A N 1
ATOM 645 C CA . ARG A 1 80 ? 3.455 -10.114 10.882 1.00 94.94 80 ARG A CA 1
ATOM 646 C C . ARG A 1 80 ? 4.745 -10.158 11.697 1.00 94.94 80 ARG A C 1
ATOM 648 O O . ARG A 1 80 ? 4.867 -11.015 12.567 1.00 94.94 80 ARG A O 1
ATOM 655 N N . ALA A 1 81 ? 5.718 -9.292 11.435 1.00 92.38 81 ALA A N 1
ATOM 656 C CA . ALA A 1 81 ? 7.003 -9.301 12.133 1.00 92.38 81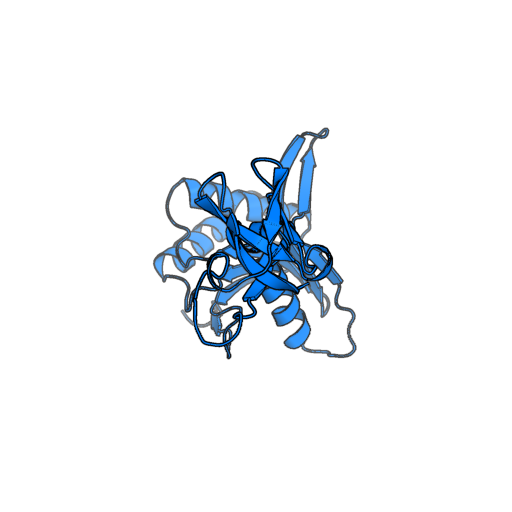 ALA A CA 1
ATOM 657 C C . ALA A 1 81 ? 6.917 -8.820 13.594 1.00 92.38 81 ALA A C 1
ATOM 659 O O . ALA A 1 81 ? 7.708 -9.290 14.418 1.00 92.38 81 ALA A O 1
ATOM 660 N N . THR A 1 82 ? 5.975 -7.926 13.908 1.00 90.94 82 THR A N 1
ATOM 661 C CA . THR A 1 82 ? 5.845 -7.253 15.213 1.00 90.94 82 THR A CA 1
ATOM 662 C C . THR A 1 82 ? 4.771 -7.835 16.134 1.00 90.94 82 THR A C 1
ATOM 664 O O . THR A 1 82 ? 4.604 -7.345 17.250 1.00 90.94 82 THR A O 1
ATOM 667 N N . ARG A 1 83 ? 4.081 -8.904 15.714 1.00 90.88 83 ARG A N 1
ATOM 668 C CA . ARG A 1 83 ? 3.117 -9.636 16.553 1.00 90.88 83 ARG A CA 1
ATOM 669 C C . ARG A 1 83 ? 3.714 -10.064 17.899 1.00 90.88 83 ARG A C 1
ATOM 671 O O . ARG A 1 83 ? 4.882 -10.467 17.969 1.00 90.88 83 ARG A O 1
ATOM 678 N N . LYS A 1 84 ? 2.900 -10.005 18.957 1.00 88.75 84 LYS A N 1
ATOM 679 C CA . LYS A 1 84 ? 3.316 -10.309 20.336 1.00 88.75 84 LYS A CA 1
ATOM 680 C C . LYS A 1 84 ? 3.635 -11.788 20.490 1.00 88.75 84 LYS A C 1
ATOM 682 O O . LYS A 1 84 ? 4.693 -12.136 21.015 1.00 88.75 84 LYS A O 1
ATOM 687 N N . ASP A 1 85 ? 2.744 -12.651 20.005 1.00 89.56 85 ASP A N 1
ATOM 688 C CA . ASP A 1 85 ? 2.977 -14.089 19.998 1.00 89.56 85 ASP A CA 1
ATOM 689 C C . ASP A 1 85 ? 3.400 -14.555 18.604 1.00 89.56 85 ASP A C 1
ATOM 691 O O . ASP A 1 85 ? 2.623 -14.646 17.659 1.00 89.56 85 ASP A O 1
ATOM 695 N N . ARG A 1 86 ? 4.673 -14.931 18.456 1.00 86.44 86 ARG A N 1
ATOM 696 C CA . ARG A 1 86 ? 5.169 -15.451 17.174 1.00 86.44 86 ARG A CA 1
ATOM 697 C C . ARG A 1 86 ? 4.537 -16.792 16.785 1.00 86.44 86 ARG A C 1
ATOM 699 O O . ARG A 1 86 ? 4.676 -17.183 15.624 1.00 86.44 86 ARG A O 1
ATOM 706 N N . ARG A 1 87 ? 3.886 -17.491 17.717 1.00 85.38 87 ARG A N 1
ATOM 707 C CA . ARG A 1 87 ? 3.192 -18.762 17.483 1.00 85.38 87 ARG A CA 1
ATOM 708 C C . ARG A 1 87 ? 1.712 -18.577 17.145 1.00 85.38 87 ARG A C 1
ATOM 710 O O . ARG A 1 87 ? 1.119 -19.538 16.657 1.00 85.38 87 ARG A O 1
ATOM 717 N N . SER A 1 88 ? 1.141 -17.387 17.357 1.00 87.75 88 SER A N 1
ATOM 718 C CA . SER A 1 88 ? -0.242 -17.101 16.979 1.00 87.75 88 SER A CA 1
ATOM 719 C C . SER A 1 88 ? -0.400 -17.073 15.455 1.00 87.75 88 SER A C 1
ATOM 721 O O . SER A 1 88 ? 0.551 -16.827 14.699 1.00 87.75 88 SER A O 1
ATOM 723 N N . SER A 1 89 ? -1.610 -17.390 14.990 1.00 91.75 89 SER A N 1
ATOM 724 C CA . SER A 1 89 ? -1.953 -17.293 13.575 1.00 91.75 89 SER A CA 1
ATOM 725 C C . SER A 1 89 ? -1.963 -15.834 13.134 1.00 91.75 89 SER A C 1
ATOM 727 O O . SER A 1 89 ? -2.513 -14.979 13.822 1.00 91.75 89 SER A O 1
ATOM 729 N N . PHE A 1 90 ? -1.418 -15.580 11.949 1.00 96.44 90 PHE A N 1
ATOM 730 C CA . PHE A 1 90 ? -1.532 -14.301 11.265 1.00 96.44 90 PHE A CA 1
ATOM 731 C C . PHE A 1 90 ? -2.270 -14.533 9.952 1.00 96.44 90 PHE A C 1
ATOM 733 O O . PHE A 1 90 ? -1.828 -15.354 9.140 1.00 96.44 90 PHE A O 1
ATOM 740 N N . GLY A 1 91 ? -3.383 -13.833 9.765 1.00 97.25 91 GLY A N 1
ATOM 741 C CA . GLY A 1 91 ? -4.141 -13.826 8.521 1.00 97.25 91 GLY A CA 1
ATOM 742 C C . GLY A 1 91 ? -4.270 -12.406 8.000 1.00 97.25 91 GLY A C 1
ATOM 743 O O . GLY A 1 91 ? -4.486 -11.481 8.779 1.00 97.25 91 GLY A O 1
ATOM 744 N N . ASP A 1 92 ? -4.145 -12.241 6.692 1.00 97.31 92 ASP A N 1
ATOM 745 C CA . ASP A 1 92 ? -4.264 -10.955 6.029 1.00 97.31 92 ASP A CA 1
ATOM 746 C C . ASP A 1 92 ? -4.879 -11.093 4.636 1.00 97.31 92 ASP A C 1
ATOM 748 O O . ASP A 1 92 ? -4.784 -12.144 3.996 1.00 97.31 92 ASP A O 1
ATOM 752 N N . VAL A 1 93 ? -5.536 -10.027 4.191 1.00 97.25 93 VAL A N 1
ATOM 753 C CA . VAL A 1 93 ? -6.055 -9.878 2.834 1.00 97.25 93 VAL A CA 1
ATOM 754 C C . VAL A 1 93 ? -5.907 -8.418 2.404 1.00 97.25 93 VAL A C 1
ATOM 756 O O . VAL A 1 93 ? -6.303 -7.503 3.128 1.00 97.25 93 VAL A O 1
ATOM 759 N N . GLU A 1 94 ? -5.300 -8.216 1.239 1.00 95.06 94 GLU A N 1
ATOM 760 C CA . GLU A 1 94 ? -5.054 -6.902 0.636 1.00 95.06 94 GLU A CA 1
ATOM 761 C C . GLU A 1 94 ? -6.180 -6.531 -0.348 1.00 95.06 94 GLU A C 1
ATOM 763 O O . GLU A 1 94 ? -6.837 -7.421 -0.895 1.00 95.06 94 GLU A O 1
ATOM 768 N N . GLU A 1 95 ? -6.396 -5.228 -0.560 1.00 92.75 95 GLU A N 1
ATOM 769 C CA . GLU A 1 95 ? -7.316 -4.658 -1.569 1.00 92.75 95 GLU A CA 1
ATOM 770 C C . GLU A 1 95 ? -8.758 -5.218 -1.494 1.00 92.75 95 GLU A C 1
ATOM 772 O O . GLU A 1 95 ? -9.352 -5.690 -2.471 1.00 92.75 95 GLU A O 1
ATOM 777 N N . VAL A 1 96 ? -9.366 -5.186 -0.303 1.00 95.12 96 VAL A N 1
ATOM 778 C CA . VAL A 1 96 ? -10.712 -5.737 -0.086 1.00 95.12 96 VAL A CA 1
ATOM 779 C C . VAL A 1 96 ? -11.781 -4.719 -0.457 1.00 95.12 96 VAL A C 1
ATOM 781 O O . VAL A 1 96 ? -11.931 -3.686 0.194 1.00 95.12 96 VAL A O 1
ATOM 784 N N . THR A 1 97 ? -12.617 -5.059 -1.439 1.00 96.44 97 THR A N 1
ATOM 785 C CA . THR A 1 97 ? -13.790 -4.257 -1.818 1.00 96.44 97 THR A CA 1
ATOM 786 C C . THR A 1 97 ? -15.079 -4.793 -1.190 1.00 96.44 97 THR A C 1
ATOM 788 O O . THR A 1 97 ? -15.503 -5.917 -1.459 1.00 96.44 97 THR A O 1
ATOM 791 N N . PHE A 1 98 ? -15.763 -3.951 -0.416 1.00 94.44 98 PHE A N 1
ATOM 792 C CA . PHE A 1 98 ? -17.093 -4.222 0.127 1.00 94.44 98 PHE A CA 1
ATOM 793 C C . PHE A 1 98 ? -18.178 -3.797 -0.863 1.00 94.44 98 PHE A C 1
ATOM 795 O O . PHE A 1 98 ? -18.189 -2.663 -1.357 1.00 94.44 98 PHE A O 1
ATOM 802 N N . LEU A 1 99 ? -19.111 -4.711 -1.131 1.00 94.94 99 LEU A N 1
ATOM 803 C CA . LEU A 1 99 ? -20.190 -4.536 -2.100 1.00 94.94 99 LEU A CA 1
ATOM 804 C C . LEU A 1 99 ? -21.549 -4.430 -1.402 1.00 94.94 99 LEU A C 1
ATOM 806 O O . LEU A 1 99 ? -21.814 -5.144 -0.440 1.00 94.94 99 LEU A O 1
ATOM 810 N N . ASP A 1 100 ? -22.438 -3.612 -1.961 1.00 91.75 100 ASP A N 1
ATOM 811 C CA . ASP A 1 100 ? -23.871 -3.609 -1.650 1.00 91.75 100 ASP A CA 1
ATOM 812 C C . ASP A 1 100 ? -24.656 -3.825 -2.947 1.00 91.75 100 ASP A C 1
ATOM 814 O O . ASP A 1 100 ? -24.483 -3.085 -3.919 1.00 91.75 100 ASP A O 1
ATOM 818 N N . GLY A 1 101 ? -25.444 -4.901 -3.014 1.00 93.06 101 GLY A N 1
ATOM 819 C CA . GLY A 1 101 ? -26.152 -5.295 -4.237 1.00 93.06 101 GLY A CA 1
ATOM 820 C C . GLY A 1 101 ? -25.236 -5.436 -5.465 1.00 93.06 101 GLY A C 1
ATOM 821 O O . GLY A 1 101 ? -25.639 -5.098 -6.576 1.00 93.06 101 GLY A O 1
ATOM 822 N N . GLY A 1 102 ? -23.980 -5.859 -5.264 1.00 92.75 102 GLY A N 1
ATOM 823 C CA . GLY A 1 102 ? -22.960 -5.967 -6.317 1.00 92.75 102 GLY A CA 1
ATOM 824 C C . GLY A 1 102 ? -22.270 -4.650 -6.699 1.00 92.75 102 GLY A C 1
ATOM 825 O O . GLY A 1 102 ? -21.420 -4.650 -7.586 1.00 92.75 102 GLY A O 1
ATOM 826 N N . LYS A 1 103 ? -22.598 -3.528 -6.046 1.00 94.50 103 LYS A N 1
ATOM 827 C CA . LYS A 1 103 ? -21.973 -2.221 -6.295 1.00 94.50 103 LYS A CA 1
ATOM 828 C C . LYS A 1 103 ? -20.881 -1.926 -5.262 1.00 94.50 103 LYS A C 1
ATOM 830 O O . LYS A 1 103 ? -21.190 -1.971 -4.068 1.00 94.50 103 LYS A O 1
ATOM 835 N N . PRO A 1 104 ? -19.659 -1.555 -5.688 1.00 93.19 104 PRO A N 1
ATOM 836 C CA . PRO A 1 104 ? -18.594 -1.133 -4.781 1.00 93.19 104 PRO A CA 1
ATOM 837 C C . PRO A 1 104 ? -19.020 0.031 -3.889 1.00 93.19 104 PRO A C 1
ATOM 839 O O . PRO A 1 104 ? -19.447 1.075 -4.383 1.00 93.19 104 PRO A O 1
ATOM 842 N N . GLN A 1 105 ? -18.903 -0.157 -2.576 1.00 93.50 105 GLN A N 1
ATOM 843 C CA . GLN A 1 105 ? -19.183 0.876 -1.574 1.00 93.50 105 GLN A CA 1
ATOM 844 C C . GLN A 1 105 ? -17.891 1.507 -1.063 1.00 93.50 105 GLN A C 1
ATOM 846 O O . GLN A 1 105 ? -17.766 2.731 -0.962 1.00 93.50 105 GLN A O 1
ATOM 851 N N . VAL A 1 106 ? -16.932 0.652 -0.723 1.00 94.69 106 VAL A N 1
ATOM 852 C CA . VAL A 1 106 ? -15.673 1.027 -0.095 1.00 94.69 106 VAL A CA 1
ATOM 853 C C . VAL A 1 106 ? -14.663 -0.082 -0.323 1.00 94.69 106 VAL A C 1
ATOM 855 O O . VAL A 1 106 ? -14.987 -1.262 -0.232 1.00 94.69 106 VAL A O 1
ATOM 858 N N . GLU A 1 107 ? -13.447 0.330 -0.616 1.00 95.12 107 GLU A N 1
ATOM 859 C CA . GLU A 1 107 ? -12.267 -0.516 -0.657 1.00 95.12 107 GLU A CA 1
ATOM 860 C C . GLU A 1 107 ? -11.432 -0.226 0.587 1.00 95.12 107 GLU A C 1
ATOM 862 O O . GLU A 1 107 ? -11.469 0.903 1.085 1.00 95.12 107 GLU A O 1
ATOM 867 N N . VAL A 1 108 ? -10.726 -1.219 1.114 1.00 95.94 108 VAL A N 1
ATOM 868 C CA . VAL A 1 108 ? -9.723 -1.059 2.173 1.00 95.94 108 VAL A CA 1
ATOM 869 C C . VAL A 1 108 ? -8.447 -1.762 1.752 1.00 95.94 108 VAL A C 1
ATOM 871 O O . VAL A 1 108 ? -8.500 -2.854 1.185 1.00 95.94 108 VAL A O 1
ATOM 874 N N . ASP A 1 109 ? -7.313 -1.147 2.058 1.00 96.38 109 ASP A N 1
ATOM 875 C CA . ASP A 1 109 ? -6.029 -1.604 1.533 1.00 96.38 109 ASP A CA 1
ATOM 876 C C . ASP A 1 109 ? -5.571 -2.894 2.212 1.00 96.38 109 ASP A C 1
ATOM 878 O O . ASP A 1 109 ? -4.953 -3.746 1.577 1.00 96.38 109 ASP A O 1
ATOM 882 N N . LEU A 1 110 ? -5.898 -3.064 3.499 1.00 97.75 110 LEU A N 1
ATOM 883 C CA . LEU A 1 110 ? -5.562 -4.265 4.255 1.00 97.75 110 LEU A CA 1
ATOM 884 C C . LEU A 1 110 ? -6.603 -4.556 5.342 1.00 97.75 110 LEU A C 1
ATOM 886 O O . LEU A 1 110 ? -6.975 -3.682 6.128 1.00 97.75 110 LEU A O 1
ATOM 890 N N . VAL A 1 111 ? -7.007 -5.821 5.441 1.00 98.38 111 VAL A N 1
ATOM 891 C CA . VAL A 1 111 ? -7.637 -6.384 6.642 1.00 98.38 111 VAL A CA 1
ATOM 892 C C . VAL A 1 111 ? -6.713 -7.460 7.190 1.00 98.38 111 VAL A C 1
ATOM 894 O O . VAL A 1 111 ? -6.305 -8.358 6.456 1.00 98.38 111 VAL A O 1
ATOM 897 N N . ALA A 1 112 ? -6.381 -7.379 8.475 1.00 97.94 112 ALA A N 1
ATOM 898 C CA . ALA A 1 112 ? -5.479 -8.319 9.129 1.00 97.94 112 ALA A CA 1
ATOM 899 C C . ALA A 1 112 ? -6.040 -8.790 10.473 1.00 97.94 112 ALA A C 1
ATOM 901 O O . ALA A 1 112 ? -6.692 -8.031 11.187 1.00 97.94 112 ALA A O 1
ATOM 902 N N . TYR A 1 113 ? -5.753 -10.037 10.831 1.00 97.50 113 TYR A N 1
ATOM 903 C CA . TYR A 1 113 ? -6.092 -10.625 12.120 1.00 97.50 113 TYR A CA 1
ATOM 904 C C . TYR A 1 113 ? -4.859 -11.281 12.734 1.00 97.50 113 TYR A C 1
ATOM 906 O O . TYR A 1 113 ? -4.235 -12.161 12.128 1.00 97.50 113 TYR A O 1
ATOM 914 N N . ALA A 1 114 ? -4.510 -10.835 13.937 1.00 95.38 114 ALA A N 1
ATOM 915 C CA . ALA A 1 114 ? -3.412 -11.373 14.727 1.00 95.38 114 ALA A CA 1
ATOM 916 C C . ALA A 1 114 ? -3.627 -11.047 16.204 1.00 95.38 114 ALA A C 1
ATOM 918 O O . ALA A 1 114 ? -4.167 -9.990 16.518 1.00 95.38 114 ALA A O 1
ATOM 919 N N . ASP A 1 115 ? -3.170 -11.929 17.096 1.00 92.81 115 ASP A N 1
ATOM 920 C CA . ASP A 1 115 ? -3.245 -11.736 18.553 1.00 92.81 115 ASP A CA 1
ATOM 921 C C . ASP A 1 115 ? -4.656 -11.339 19.044 1.00 92.81 115 ASP A C 1
ATOM 923 O O . ASP A 1 115 ? -4.796 -10.488 19.919 1.00 92.81 115 ASP A O 1
ATOM 927 N N . ASP A 1 116 ? -5.689 -11.941 18.441 1.00 94.06 116 ASP A N 1
ATOM 928 C CA . ASP A 1 116 ? -7.111 -11.660 18.684 1.00 94.06 116 ASP A CA 1
ATOM 929 C C . ASP A 1 116 ? -7.537 -10.199 18.445 1.00 94.06 116 ASP A C 1
ATOM 931 O O . ASP A 1 116 ? -8.505 -9.720 19.026 1.00 94.06 116 ASP A O 1
ATOM 935 N N . VAL A 1 117 ? -6.828 -9.497 17.553 1.00 95.62 117 VAL A N 1
ATOM 936 C CA . VAL A 1 117 ? -7.135 -8.130 17.111 1.00 95.62 117 VAL A CA 1
ATOM 937 C C . VAL A 1 117 ? -7.455 -8.135 15.617 1.00 95.62 117 VAL A C 1
ATOM 939 O O . VAL A 1 117 ? -6.580 -8.397 14.783 1.00 95.62 117 VAL A O 1
ATOM 942 N N . LEU A 1 118 ? -8.694 -7.789 15.263 1.00 97.69 118 LEU A N 1
ATOM 943 C CA . LEU A 1 118 ? -9.094 -7.512 13.885 1.00 97.69 118 LEU A CA 1
ATOM 944 C C . LEU A 1 118 ? -8.750 -6.063 13.524 1.00 97.69 118 LEU A C 1
ATOM 946 O O . LEU A 1 118 ? -9.303 -5.109 14.071 1.00 97.69 118 LEU A O 1
ATOM 950 N N . THR A 1 119 ? -7.836 -5.903 12.574 1.00 98.25 119 THR A N 1
ATOM 951 C CA . THR A 1 119 ? -7.356 -4.609 12.087 1.00 98.25 119 THR A CA 1
ATOM 952 C C . THR A 1 119 ? -7.898 -4.332 10.690 1.00 98.25 119 THR A C 1
ATOM 954 O O . THR A 1 119 ? -7.719 -5.142 9.780 1.00 98.25 119 THR A O 1
ATOM 957 N N . VAL A 1 120 ? -8.502 -3.160 10.505 1.00 98.31 120 VAL A N 1
ATOM 958 C CA . VAL A 1 120 ? -8.761 -2.559 9.187 1.00 98.31 120 VAL A CA 1
ATOM 959 C C . VAL A 1 120 ? -7.737 -1.457 8.981 1.00 98.31 120 VAL A C 1
ATOM 961 O O . VAL A 1 120 ? -7.544 -0.641 9.883 1.00 98.31 120 VAL A O 1
ATOM 964 N N . ALA A 1 121 ? -7.086 -1.415 7.822 1.00 97.81 121 ALA A N 1
ATOM 965 C CA . ALA A 1 121 ? -6.061 -0.421 7.555 1.00 97.81 121 ALA A CA 1
ATOM 966 C C . ALA A 1 121 ? -6.226 0.308 6.220 1.00 97.81 121 ALA A C 1
ATOM 968 O O . ALA A 1 121 ? -6.699 -0.252 5.230 1.00 97.81 121 ALA A O 1
ATOM 969 N N . GLU A 1 122 ? -5.787 1.564 6.233 1.00 96.88 122 GLU A N 1
ATOM 970 C CA . GLU A 1 122 ? -5.587 2.414 5.065 1.00 96.88 122 GLU A CA 1
ATOM 971 C C . GLU A 1 122 ? -4.104 2.747 4.921 1.00 96.88 122 GLU A C 1
ATOM 973 O O . GLU A 1 122 ? -3.440 3.103 5.898 1.00 96.88 122 GLU A O 1
ATOM 978 N N . CYS A 1 123 ? -3.597 2.662 3.700 1.00 95.56 123 CYS A N 1
ATOM 979 C CA . CYS A 1 123 ? -2.209 2.878 3.341 1.00 95.56 123 CYS A CA 1
ATOM 980 C C . CYS A 1 123 ? -2.064 4.105 2.429 1.00 95.56 123 CYS A C 1
ATOM 982 O O . CYS A 1 123 ? -2.875 4.372 1.545 1.00 95.56 123 CYS A O 1
ATOM 984 N N . LYS A 1 124 ? -0.986 4.869 2.621 1.00 93.38 124 LYS A N 1
ATOM 985 C CA . LYS A 1 124 ? -0.610 5.989 1.747 1.00 93.38 124 LYS A CA 1
ATOM 986 C C . LYS A 1 124 ? 0.878 5.974 1.446 1.00 93.38 124 LYS A C 1
ATOM 988 O O . LYS A 1 124 ? 1.697 5.678 2.306 1.00 93.38 124 LYS A O 1
ATOM 993 N N . SER A 1 125 ? 1.256 6.378 0.239 1.00 89.88 125 SER A N 1
ATOM 994 C CA . SER A 1 125 ? 2.667 6.636 -0.066 1.00 89.88 125 SER A CA 1
ATOM 995 C C . SER A 1 125 ? 3.165 7.968 0.521 1.00 89.88 125 SER A C 1
ATOM 997 O O . SER A 1 125 ? 4.353 8.117 0.815 1.00 89.88 125 SER A O 1
ATOM 999 N N . GLY A 1 126 ? 2.254 8.932 0.720 1.00 89.62 126 GLY A N 1
ATOM 1000 C CA . GLY A 1 126 ? 2.503 10.251 1.314 1.00 89.62 126 GLY A CA 1
ATOM 1001 C C . GLY A 1 126 ? 2.070 10.378 2.781 1.00 89.62 126 GLY A C 1
ATOM 1002 O O . GLY A 1 126 ? 1.507 9.450 3.357 1.00 89.62 126 GLY A O 1
ATOM 1003 N N . SER A 1 127 ? 2.329 11.542 3.384 1.00 88.38 127 SER A N 1
ATOM 1004 C CA . SER A 1 127 ? 2.102 11.832 4.814 1.00 88.38 127 SER A CA 1
ATOM 1005 C C . SER A 1 127 ? 0.899 12.733 5.119 1.00 88.38 127 SER A C 1
ATOM 1007 O O . SER A 1 127 ? 0.702 13.111 6.276 1.00 88.38 127 SER A O 1
ATOM 1009 N N . ASP A 1 128 ? 0.127 13.114 4.100 1.00 86.81 128 ASP A N 1
ATOM 1010 C CA . ASP A 1 128 ? -0.991 14.051 4.224 1.00 86.81 128 ASP A CA 1
ATOM 1011 C C . ASP A 1 128 ? -2.320 13.385 3.850 1.00 86.81 128 ASP A C 1
ATOM 1013 O O . ASP A 1 128 ? -2.459 12.807 2.771 1.00 86.81 128 ASP A O 1
ATOM 1017 N N . LEU A 1 129 ? -3.295 13.488 4.752 1.00 85.69 129 LEU A N 1
ATOM 1018 C CA . LEU A 1 129 ? -4.676 13.052 4.563 1.00 85.69 129 LEU A CA 1
ATOM 1019 C C . LEU A 1 129 ? -5.610 14.127 5.140 1.00 85.69 129 LEU A C 1
ATOM 1021 O O . LEU A 1 129 ? -6.320 13.911 6.120 1.00 85.69 129 LEU A O 1
ATOM 1025 N N . THR A 1 130 ? -5.590 15.317 4.531 1.00 83.56 130 THR A N 1
ATOM 1026 C CA . THR A 1 130 ? -6.377 16.480 4.972 1.00 83.56 130 THR A CA 1
ATOM 1027 C C . THR A 1 130 ? -7.383 16.976 3.921 1.00 83.56 130 THR A C 1
ATOM 1029 O O . THR A 1 130 ? -7.340 16.652 2.730 1.00 83.56 130 THR A O 1
ATOM 1032 N N . GLY A 1 131 ? -8.369 17.758 4.374 1.00 84.19 131 GLY A N 1
ATOM 1033 C CA . GLY A 1 131 ? -9.400 18.359 3.523 1.00 84.19 131 GLY A CA 1
ATOM 1034 C C . GLY A 1 131 ? -10.629 17.475 3.267 1.00 84.19 131 GLY A C 1
ATOM 1035 O O . GLY A 1 131 ? -10.796 16.388 3.813 1.00 84.19 131 GLY A O 1
ATOM 1036 N N . ARG A 1 132 ? -11.556 17.961 2.427 1.00 84.38 132 ARG A N 1
ATOM 1037 C CA . ARG A 1 132 ? -12.888 17.338 2.256 1.00 84.38 132 ARG A CA 1
ATOM 1038 C C . ARG A 1 132 ? -12.834 15.921 1.676 1.00 84.38 132 ARG A C 1
ATOM 1040 O O . ARG A 1 132 ? -13.626 15.076 2.076 1.00 84.38 132 ARG A O 1
ATOM 1047 N N . LYS A 1 133 ? -11.932 15.669 0.721 1.00 87.06 133 LYS A N 1
ATOM 1048 C CA . LYS A 1 133 ? -11.770 14.334 0.121 1.00 87.06 133 LYS A CA 1
ATOM 1049 C C . LYS A 1 133 ? -11.237 13.336 1.148 1.00 87.06 133 LYS A C 1
ATOM 1051 O O . LYS A 1 133 ? -11.819 12.266 1.278 1.00 87.06 133 LYS A O 1
ATOM 1056 N N . ALA A 1 134 ? -10.231 13.741 1.923 1.00 87.94 134 ALA A N 1
ATOM 1057 C CA . ALA A 1 134 ? -9.691 12.949 3.021 1.00 87.94 134 ALA A CA 1
ATOM 1058 C C . ALA A 1 134 ? -10.758 12.620 4.070 1.00 87.94 134 ALA A C 1
ATOM 1060 O O . ALA A 1 134 ? -10.870 11.473 4.484 1.00 87.94 134 ALA A O 1
ATOM 1061 N N . ARG A 1 135 ? -11.620 13.583 4.428 1.00 93.50 135 ARG A N 1
ATOM 1062 C CA . ARG A 1 135 ? -12.727 13.315 5.354 1.00 93.50 135 ARG A CA 1
ATOM 1063 C C . ARG A 1 135 ? -13.638 12.185 4.880 1.00 93.50 135 ARG A C 1
ATOM 1065 O O . ARG A 1 135 ? -13.900 11.257 5.636 1.00 93.50 135 ARG A O 1
ATOM 1072 N N . LEU A 1 136 ? -14.097 12.255 3.631 1.00 93.31 136 LEU A N 1
ATOM 1073 C CA . LEU A 1 136 ? -14.947 11.211 3.052 1.00 93.31 136 LEU A CA 1
ATOM 1074 C C . LEU A 1 136 ? -14.235 9.856 3.002 1.00 93.31 136 LEU A C 1
ATOM 1076 O O . LEU A 1 136 ? -14.871 8.816 3.144 1.00 93.31 136 LEU A O 1
ATOM 1080 N N . GLU A 1 137 ? -12.927 9.863 2.775 1.00 93.50 137 GLU A N 1
ATOM 1081 C CA . GLU A 1 137 ? -12.112 8.658 2.760 1.00 93.50 137 GLU A CA 1
ATOM 1082 C C . GLU A 1 137 ? -12.023 8.017 4.148 1.00 93.50 137 GLU A C 1
ATOM 1084 O O . GLU A 1 137 ? -12.365 6.846 4.292 1.00 93.50 137 GLU A O 1
ATOM 1089 N N . VAL A 1 138 ? -11.689 8.792 5.182 1.00 96.50 138 VAL A N 1
ATOM 1090 C CA . VAL A 1 138 ? -11.632 8.323 6.576 1.00 96.50 138 VAL A CA 1
ATOM 1091 C C . VAL A 1 138 ? -13.003 7.835 7.051 1.00 96.50 138 VAL A C 1
ATOM 1093 O O . VAL A 1 138 ? -13.098 6.759 7.638 1.00 96.50 138 VAL A O 1
ATOM 1096 N N . GLU A 1 139 ? -14.090 8.552 6.738 1.00 96.44 139 GLU A N 1
ATOM 1097 C CA . GLU A 1 139 ? -15.460 8.125 7.072 1.00 96.44 139 GLU A CA 1
ATOM 1098 C C . GLU A 1 139 ? -15.830 6.784 6.412 1.00 96.44 139 GLU A C 1
ATOM 1100 O O . GLU A 1 139 ? -16.529 5.963 7.013 1.00 96.44 139 GLU A O 1
ATOM 1105 N N . LYS A 1 140 ? -15.345 6.519 5.190 1.00 95.81 140 LYS A N 1
ATOM 1106 C CA . LYS A 1 140 ? -15.509 5.207 4.547 1.00 95.81 1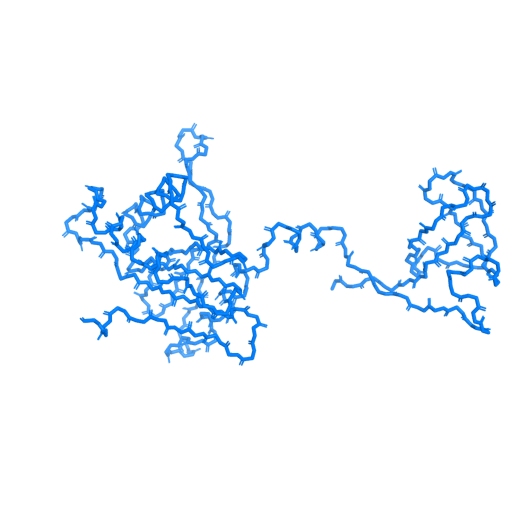40 LYS A CA 1
ATOM 1107 C C . LYS A 1 140 ? -14.772 4.110 5.316 1.00 95.81 140 LYS A C 1
ATOM 1109 O O . LYS A 1 140 ? -15.353 3.045 5.516 1.00 95.81 140 LYS A O 1
ATOM 1114 N N . LYS A 1 141 ? -13.543 4.357 5.786 1.00 97.25 141 LYS A N 1
ATOM 1115 C CA . LYS A 1 141 ? -12.797 3.368 6.590 1.00 97.25 141 LYS A CA 1
ATOM 1116 C C . LYS A 1 141 ? -13.450 3.143 7.955 1.00 97.25 141 LYS A C 1
ATOM 1118 O O . LYS A 1 141 ? -13.574 1.996 8.378 1.00 97.25 141 LYS A O 1
ATOM 1123 N N . CYS A 1 142 ? -13.987 4.196 8.577 1.00 97.69 142 CYS A N 1
ATOM 1124 C CA . CYS A 1 142 ? -14.788 4.079 9.799 1.00 97.69 142 CYS A CA 1
ATOM 1125 C C . CYS A 1 142 ? -16.005 3.169 9.592 1.00 97.69 142 CYS A C 1
ATOM 1127 O O . CYS A 1 142 ? -16.293 2.301 10.412 1.00 97.69 142 CYS A O 1
ATOM 1129 N N . ARG A 1 143 ? -16.688 3.313 8.452 1.00 96.38 143 ARG A N 1
ATOM 1130 C CA . ARG A 1 143 ? -17.834 2.472 8.096 1.00 96.38 143 ARG A CA 1
ATOM 1131 C C . ARG A 1 143 ? -17.464 0.993 7.985 1.00 96.38 143 ARG A C 1
ATOM 1133 O O . ARG A 1 143 ? -18.186 0.162 8.526 1.00 96.38 143 ARG A O 1
ATOM 1140 N N . VAL A 1 144 ? -16.347 0.667 7.334 1.00 96.75 144 VAL A N 1
ATOM 1141 C CA . VAL A 1 144 ? -15.867 -0.724 7.247 1.00 96.75 144 VAL A CA 1
ATOM 1142 C C . VAL A 1 144 ? -15.487 -1.260 8.619 1.00 96.75 144 VAL A C 1
ATOM 1144 O O . VAL A 1 144 ? -15.914 -2.356 8.974 1.00 96.75 144 VAL A O 1
ATOM 1147 N N . ALA A 1 145 ? -14.751 -0.479 9.413 1.00 97.31 145 ALA A N 1
ATOM 1148 C CA . ALA A 1 145 ? -14.402 -0.858 10.778 1.00 97.31 145 ALA A CA 1
ATOM 1149 C C . ALA A 1 145 ? -15.656 -1.142 11.624 1.00 97.31 145 ALA A C 1
ATOM 1151 O O . ALA A 1 145 ? -15.697 -2.141 12.336 1.00 97.31 145 ALA A O 1
ATOM 1152 N N . ALA A 1 146 ? -16.716 -0.339 11.482 1.00 96.44 146 ALA A N 1
ATOM 1153 C CA . ALA A 1 146 ? -17.992 -0.571 12.156 1.00 96.44 146 ALA A CA 1
ATOM 1154 C C . ALA A 1 146 ? -18.705 -1.845 11.663 1.00 96.44 146 ALA A C 1
ATOM 1156 O O . ALA A 1 146 ? -19.205 -2.621 12.477 1.00 96.44 146 ALA A O 1
ATOM 1157 N N . TRP A 1 147 ? -18.737 -2.091 10.347 1.00 95.12 147 TRP A N 1
ATOM 1158 C CA . TRP A 1 147 ? -19.347 -3.296 9.766 1.00 95.12 147 TRP A CA 1
ATOM 1159 C C . TRP A 1 147 ? -18.663 -4.580 10.223 1.00 95.12 147 TRP A C 1
ATOM 1161 O O . TRP A 1 147 ? -19.338 -5.556 10.546 1.00 95.12 147 TRP A O 1
ATOM 1171 N N . LEU A 1 148 ? -17.333 -4.562 10.266 1.00 95.31 148 LEU A N 1
ATOM 1172 C CA . LEU A 1 148 ? -16.529 -5.702 10.687 1.00 95.31 148 LEU A CA 1
ATOM 1173 C C . LEU A 1 148 ? -16.389 -5.813 12.205 1.00 95.31 148 LEU A C 1
ATOM 1175 O O . LEU A 1 148 ? -15.896 -6.832 12.678 1.00 95.31 148 LEU A O 1
ATOM 1179 N N . ARG A 1 149 ? -16.811 -4.788 12.958 1.00 96.06 149 ARG A N 1
ATOM 1180 C CA . ARG A 1 149 ? -16.502 -4.631 14.387 1.00 96.06 149 ARG A CA 1
ATOM 1181 C C . ARG A 1 149 ? -15.004 -4.791 14.648 1.00 96.06 149 ARG A C 1
ATOM 1183 O O . ARG A 1 149 ? -14.602 -5.548 15.522 1.00 96.06 149 ARG A O 1
ATOM 1190 N N . ALA A 1 150 ? -14.200 -4.116 13.831 1.00 97.19 150 ALA A N 1
ATOM 1191 C CA . ALA A 1 150 ? -12.755 -4.129 13.972 1.00 97.19 150 ALA A CA 1
ATOM 1192 C C . ALA A 1 150 ? -12.357 -3.599 15.353 1.00 97.19 150 ALA A C 1
ATOM 1194 O O . ALA A 1 150 ? -12.953 -2.643 15.848 1.00 97.19 150 ALA A O 1
ATOM 1195 N N . ASP A 1 151 ? -11.328 -4.196 15.940 1.00 97.62 151 ASP A N 1
ATOM 1196 C CA . ASP A 1 151 ? -10.736 -3.747 17.199 1.00 97.62 151 ASP A CA 1
ATOM 1197 C C . ASP A 1 151 ? -9.801 -2.557 16.967 1.00 97.62 151 ASP A C 1
ATOM 1199 O O . ASP A 1 151 ? -9.628 -1.703 17.838 1.00 97.62 151 ASP A O 1
ATOM 1203 N N . ARG A 1 152 ? -9.212 -2.486 15.764 1.00 97.81 152 ARG A N 1
ATOM 1204 C CA . ARG A 1 152 ? -8.255 -1.453 15.371 1.00 97.81 152 ARG A CA 1
ATOM 1205 C C . ARG A 1 152 ? -8.553 -0.882 13.990 1.00 97.81 152 ARG A C 1
ATOM 1207 O O . ARG A 1 152 ? -8.746 -1.624 13.024 1.00 97.81 152 ARG A O 1
ATOM 1214 N N . LEU A 1 153 ? -8.491 0.443 13.894 1.00 98.31 153 LEU A N 1
ATOM 1215 C CA . LEU A 1 153 ? -8.411 1.179 12.638 1.00 98.31 153 LEU A CA 1
ATOM 1216 C C . LEU A 1 153 ? -7.010 1.784 12.505 1.00 98.31 153 LEU A C 1
ATOM 1218 O O . LEU A 1 153 ? -6.580 2.579 13.340 1.00 98.31 153 LEU A O 1
ATOM 1222 N N . LEU A 1 154 ? -6.281 1.379 11.470 1.00 98.12 154 LEU A N 1
ATOM 1223 C CA . LEU A 1 154 ? -4.864 1.686 11.317 1.00 98.12 154 LEU A CA 1
ATOM 1224 C C . LEU A 1 154 ? -4.608 2.526 10.064 1.00 98.12 154 LEU A C 1
ATOM 1226 O O . LEU A 1 154 ? -5.070 2.197 8.978 1.00 98.12 154 LEU A O 1
ATOM 1230 N N . PHE A 1 155 ? -3.820 3.586 10.203 1.00 97.81 155 PHE A N 1
ATOM 1231 C CA . PHE A 1 155 ? -3.366 4.412 9.087 1.00 97.81 155 PHE A CA 1
ATOM 1232 C C . PHE A 1 155 ? -1.857 4.254 8.920 1.00 97.81 155 PHE A C 1
ATOM 1234 O O . PHE A 1 155 ? -1.079 4.544 9.831 1.00 97.81 155 PHE A O 1
ATOM 1241 N N . ALA A 1 156 ? -1.435 3.771 7.757 1.00 97.19 156 ALA A N 1
ATOM 1242 C CA . ALA A 1 156 ? -0.053 3.426 7.469 1.00 97.19 156 ALA A CA 1
ATOM 1243 C C . ALA A 1 156 ? 0.527 4.247 6.317 1.00 97.19 156 ALA A C 1
ATOM 1245 O O . ALA A 1 156 ? -0.156 4.523 5.332 1.00 97.19 156 ALA A O 1
ATOM 1246 N N . THR A 1 157 ? 1.805 4.611 6.411 1.00 96.31 157 THR A N 1
ATOM 1247 C CA . THR A 1 157 ? 2.499 5.300 5.320 1.00 96.31 157 THR A CA 1
ATOM 1248 C C . THR A 1 157 ? 3.945 4.856 5.128 1.00 96.31 157 THR A C 1
ATOM 1250 O O . THR A 1 157 ? 4.633 4.477 6.079 1.00 96.31 157 THR A O 1
ATOM 1253 N N . SER A 1 158 ? 4.428 4.927 3.883 1.00 94.88 158 SER A N 1
ATOM 1254 C CA . SER A 1 158 ? 5.861 4.827 3.562 1.00 94.88 158 SER A CA 1
ATOM 1255 C C . SER A 1 158 ? 6.630 6.133 3.811 1.00 94.88 158 SER A C 1
ATOM 1257 O O . SER A 1 158 ? 7.866 6.140 3.825 1.00 94.88 158 SER A O 1
ATOM 1259 N N . ALA A 1 159 ? 5.926 7.255 3.994 1.00 94.81 159 ALA A N 1
ATOM 1260 C CA . ALA A 1 159 ? 6.538 8.510 4.414 1.00 94.81 159 ALA A CA 1
ATOM 1261 C C . ALA A 1 159 ? 7.130 8.373 5.823 1.00 94.81 159 ALA A C 1
ATOM 1263 O O . ALA A 1 159 ? 6.692 7.545 6.609 1.00 94.81 159 ALA A O 1
ATOM 1264 N N . GLU A 1 160 ? 8.131 9.186 6.151 1.00 93.62 160 GLU A N 1
ATOM 1265 C CA . GLU A 1 160 ? 8.862 9.074 7.423 1.00 93.62 160 GLU A CA 1
ATOM 1266 C C . GLU A 1 160 ? 7.966 9.271 8.650 1.00 93.62 160 GLU A C 1
ATOM 1268 O O . GLU A 1 160 ? 8.064 8.526 9.618 1.00 93.62 160 GLU A O 1
ATOM 1273 N N . ALA A 1 161 ? 7.035 10.218 8.567 1.00 93.69 161 ALA A N 1
ATOM 1274 C CA . ALA A 1 161 ? 6.067 10.512 9.610 1.00 93.69 161 ALA A CA 1
ATOM 1275 C C . ALA A 1 161 ? 4.755 11.005 8.997 1.00 93.69 161 ALA A C 1
ATOM 1277 O O . ALA A 1 161 ? 4.754 11.610 7.921 1.00 93.69 161 ALA A O 1
ATOM 1278 N N . TRP A 1 162 ? 3.648 10.795 9.708 1.00 95.25 162 TRP A N 1
ATOM 1279 C CA . TRP A 1 162 ? 2.390 11.494 9.450 1.00 95.25 162 TRP A CA 1
ATOM 1280 C C . TRP A 1 162 ? 2.493 12.960 9.873 1.00 95.25 162 TRP A C 1
ATOM 1282 O O . TRP A 1 162 ? 3.162 13.287 10.856 1.00 95.25 162 TRP A O 1
ATOM 1292 N N . THR A 1 163 ? 1.815 13.865 9.163 1.00 95.06 163 THR A N 1
ATOM 1293 C CA . THR A 1 163 ? 1.740 15.257 9.625 1.00 95.06 163 THR A CA 1
ATOM 1294 C C . THR A 1 163 ? 0.840 15.366 10.866 1.00 95.06 163 THR A C 1
ATOM 1296 O O . THR A 1 163 ? -0.188 14.685 10.931 1.00 95.06 163 THR A O 1
ATOM 1299 N N . PRO A 1 164 ? 1.137 16.261 11.831 1.00 94.00 164 PRO A N 1
ATOM 1300 C CA . PRO A 1 164 ? 0.264 16.476 12.991 1.00 94.00 164 PRO A CA 1
ATOM 1301 C C . PRO A 1 164 ? -1.169 16.867 12.605 1.00 94.00 164 PRO A C 1
ATOM 1303 O O . PRO A 1 164 ? -2.125 16.451 13.252 1.00 94.00 164 PRO A O 1
ATOM 1306 N N . ALA A 1 165 ? -1.322 17.623 11.511 1.00 94.00 165 ALA A N 1
ATOM 1307 C CA . ALA A 1 165 ? -2.624 17.993 10.964 1.00 94.00 165 ALA A CA 1
ATOM 1308 C C . ALA A 1 165 ? -3.428 16.772 10.487 1.00 94.00 165 ALA A C 1
ATOM 1310 O O . ALA A 1 165 ? -4.639 16.725 10.689 1.00 94.00 165 ALA A O 1
ATOM 1311 N N . THR A 1 166 ? -2.762 15.779 9.890 1.00 94.75 166 THR A N 1
ATOM 1312 C CA . THR A 1 166 ? -3.404 14.523 9.486 1.00 94.75 166 THR A CA 1
ATOM 1313 C C . THR A 1 166 ? -3.851 13.724 10.697 1.00 94.75 166 THR A C 1
ATOM 1315 O O . THR A 1 166 ? -5.011 13.329 10.743 1.00 94.75 166 THR A O 1
ATOM 1318 N N . ILE A 1 167 ? -2.968 13.532 11.684 1.00 95.44 167 ILE A N 1
ATOM 1319 C CA . ILE A 1 167 ? -3.300 12.799 12.915 1.00 95.44 167 ILE A CA 1
ATOM 1320 C C . ILE A 1 167 ? -4.527 13.438 13.575 1.00 95.44 167 ILE A C 1
ATOM 1322 O O . ILE A 1 167 ? -5.540 12.768 13.743 1.00 95.44 167 ILE A O 1
ATOM 1326 N N . GLY A 1 168 ? -4.486 14.752 13.834 1.00 95.00 168 GLY A N 1
ATOM 1327 C CA . GLY A 1 168 ? -5.607 15.469 14.447 1.00 95.00 168 GLY A CA 1
ATOM 1328 C C . GLY A 1 168 ? -6.898 15.371 13.631 1.00 95.00 168 GLY A C 1
ATOM 1329 O O . GLY A 1 168 ? -7.948 15.040 14.175 1.00 95.00 168 GLY A O 1
ATOM 1330 N N . SER A 1 169 ? -6.822 15.578 12.311 1.00 95.44 169 SER A N 1
ATOM 1331 C CA . SER A 1 169 ? -8.001 15.485 11.444 1.00 95.44 169 SER A CA 1
ATOM 1332 C C . SER A 1 169 ? -8.607 14.081 11.437 1.00 95.44 169 SER A C 1
ATOM 1334 O O . SER A 1 169 ? -9.829 13.958 11.469 1.00 95.44 169 SER A O 1
ATOM 1336 N N . VAL A 1 170 ? -7.789 13.030 11.350 1.00 96.19 170 VAL A N 1
ATOM 1337 C CA . VAL A 1 170 ? -8.259 11.638 11.344 1.00 96.19 170 VAL A CA 1
ATOM 1338 C C . VAL A 1 170 ? -8.899 11.298 12.685 1.00 96.19 170 VAL A C 1
ATOM 1340 O O . VAL A 1 170 ? -10.024 10.800 12.692 1.00 96.19 170 VAL A O 1
ATOM 1343 N N . SER A 1 171 ? -8.238 11.618 13.799 1.00 95.75 171 SER A N 1
ATOM 1344 C CA . SER A 1 171 ? -8.760 11.366 15.146 1.00 95.75 171 SER A CA 1
ATOM 1345 C C . SER A 1 171 ? -10.093 12.085 15.380 1.00 95.75 171 SER A C 1
ATOM 1347 O O . SER A 1 171 ? -11.034 11.478 15.890 1.00 95.75 171 SER A O 1
ATOM 1349 N N . ASP A 1 172 ? -10.231 13.338 14.929 1.00 95.31 172 ASP A N 1
ATOM 1350 C CA . ASP A 1 172 ? -11.496 14.079 14.999 1.00 95.31 172 ASP A CA 1
ATOM 1351 C C . ASP A 1 172 ? -12.606 13.406 14.177 1.00 95.31 172 ASP A C 1
ATOM 1353 O O . ASP A 1 172 ? -13.720 13.228 14.664 1.00 95.31 172 ASP A O 1
ATOM 1357 N N . ILE A 1 173 ? -12.312 12.979 12.944 1.00 97.00 173 ILE A N 1
ATOM 1358 C CA . ILE A 1 173 ? -13.301 12.302 12.092 1.00 97.00 173 ILE A CA 1
ATOM 1359 C C . ILE A 1 173 ? -13.735 10.965 12.699 1.00 97.00 173 ILE A C 1
ATOM 1361 O O . ILE A 1 173 ? -14.927 10.663 12.688 1.00 97.00 173 ILE A O 1
ATOM 1365 N N . VAL A 1 174 ? -12.790 10.172 13.215 1.00 96.81 174 VAL A N 1
ATOM 1366 C CA . VAL A 1 174 ? -13.085 8.888 13.864 1.00 96.81 174 VAL A CA 1
ATOM 1367 C C . VAL A 1 174 ? -13.958 9.112 15.093 1.00 96.81 174 VAL A C 1
ATOM 1369 O O . VAL A 1 174 ? -14.983 8.447 15.232 1.00 96.81 174 VAL A O 1
ATOM 1372 N N . ARG A 1 175 ? -13.608 10.075 15.951 1.00 95.50 175 ARG A N 1
ATOM 1373 C CA . ARG A 1 175 ? -14.388 10.414 17.148 1.00 95.50 175 ARG A CA 1
ATOM 1374 C C . ARG A 1 175 ? -15.808 10.866 16.803 1.00 95.50 175 ARG A C 1
ATOM 1376 O O . ARG A 1 175 ? -16.756 10.457 17.467 1.00 95.50 175 ARG A O 1
ATOM 1383 N N . ASP A 1 176 ? -15.955 11.676 15.757 1.00 95.44 176 ASP A N 1
ATOM 1384 C CA . ASP A 1 176 ? -17.233 12.283 15.375 1.00 95.44 176 ASP A CA 1
ATOM 1385 C C . ASP A 1 176 ? -18.093 11.376 14.465 1.00 95.44 176 ASP A C 1
ATOM 1387 O O . ASP A 1 176 ? -19.207 11.748 14.079 1.00 95.44 176 ASP A O 1
ATOM 1391 N N . PHE A 1 177 ? -17.605 10.190 14.084 1.00 97.06 177 PHE A N 1
ATOM 1392 C CA . PHE A 1 177 ? -18.341 9.273 13.217 1.00 97.06 177 PHE A CA 1
ATOM 1393 C C . PHE A 1 177 ? -19.559 8.676 13.940 1.00 97.06 177 PHE A C 1
ATOM 1395 O O . PHE A 1 177 ? -19.448 7.899 14.881 1.00 97.06 177 PHE A O 1
ATOM 1402 N N . SER A 1 178 ? -20.761 8.995 13.461 1.00 95.06 178 SER A N 1
ATOM 1403 C CA . SER A 1 178 ? -22.023 8.583 14.097 1.00 95.06 178 SER A CA 1
ATOM 1404 C C . SER A 1 178 ? -22.423 7.125 13.850 1.00 95.06 178 SER A C 1
ATOM 1406 O O . SER A 1 178 ? -23.409 6.656 14.415 1.00 95.06 178 SER A O 1
ATOM 1408 N N . GLY A 1 179 ? -21.694 6.406 12.992 1.00 94.88 179 GLY A N 1
ATOM 1409 C CA . GLY A 1 179 ? -21.991 5.018 12.639 1.00 94.88 179 GLY A CA 1
ATOM 1410 C C . GLY A 1 179 ? -21.435 3.978 13.614 1.00 94.88 179 GLY A C 1
ATOM 1411 O O . GLY A 1 179 ? -21.587 2.785 13.353 1.00 94.88 179 GLY A O 1
ATOM 1412 N N . TRP A 1 180 ? -20.780 4.392 14.704 1.00 95.81 180 TRP A N 1
ATOM 1413 C CA . TRP A 1 180 ? -20.323 3.458 15.732 1.00 95.81 180 TRP A CA 1
ATOM 1414 C C . TRP A 1 180 ? -21.507 2.802 16.446 1.00 95.81 180 TRP A C 1
ATOM 1416 O O . TRP A 1 180 ? -22.478 3.455 16.826 1.00 95.81 180 TRP A O 1
ATOM 1426 N N . GLY A 1 181 ? -21.422 1.485 16.628 1.00 87.75 181 GLY A N 1
ATOM 1427 C CA . GLY A 1 181 ? -22.391 0.731 17.418 1.00 87.75 181 GLY A CA 1
ATOM 1428 C C . GLY A 1 181 ? -22.152 0.875 18.924 1.00 87.75 181 GLY A C 1
ATOM 1429 O O . GLY A 1 181 ? -21.325 1.657 19.383 1.00 87.75 181 GLY A O 1
ATOM 1430 N N . THR A 1 182 ? -22.828 0.041 19.714 1.00 86.12 182 THR A N 1
ATOM 1431 C CA . THR A 1 182 ? -22.705 0.025 21.185 1.00 86.12 182 THR A CA 1
ATOM 1432 C C . THR A 1 182 ? -21.299 -0.297 21.696 1.00 86.12 182 THR A C 1
ATOM 1434 O O . THR A 1 182 ? -20.989 0.018 22.838 1.00 86.12 182 THR A O 1
ATOM 1437 N N . SER A 1 183 ? -20.462 -0.933 20.875 1.00 81.56 183 SER A N 1
ATOM 1438 C CA . SER A 1 183 ? -19.065 -1.244 21.200 1.00 81.56 183 SER A CA 1
ATOM 1439 C C . SER A 1 183 ? -18.133 -0.027 21.127 1.00 81.56 183 SER A C 1
ATOM 1441 O O . SER A 1 183 ? -16.996 -0.129 21.569 1.00 81.56 183 SER A O 1
ATOM 1443 N N . GLY A 1 184 ? -18.604 1.112 20.607 1.00 90.38 184 GLY A N 1
ATOM 1444 C CA . GLY A 1 184 ? -17.787 2.312 20.429 1.00 90.38 184 GLY A CA 1
ATOM 1445 C C . GLY A 1 184 ? -16.860 2.244 19.212 1.00 90.38 184 GLY A C 1
ATOM 1446 O O . GLY A 1 184 ? -17.018 1.389 18.336 1.00 90.38 184 GLY A O 1
ATOM 1447 N N . SER A 1 185 ? -15.931 3.197 19.141 1.00 94.88 185 SER A N 1
ATOM 1448 C CA . SER A 1 185 ? -14.904 3.268 18.100 1.00 94.88 185 SER A CA 1
ATOM 1449 C C . SER A 1 185 ? -13.755 2.286 18.374 1.00 94.88 185 SER A C 1
ATOM 1451 O O . SER A 1 185 ? -13.437 2.048 19.542 1.00 94.88 185 SER A O 1
ATOM 1453 N N . PRO A 1 186 ? -13.087 1.767 17.329 1.00 96.88 186 PRO A N 1
ATOM 1454 C CA . PRO A 1 186 ? -11.864 0.982 17.484 1.00 96.88 186 PRO A CA 1
ATOM 1455 C C . PRO A 1 186 ? -10.709 1.815 18.053 1.00 96.88 186 PRO A C 1
ATOM 1457 O O . PRO A 1 186 ? -10.732 3.048 18.026 1.00 96.88 186 PRO A O 1
ATOM 1460 N N . GLU A 1 187 ? -9.651 1.131 18.484 1.00 96.75 187 GLU A N 1
ATOM 1461 C CA . GLU A 1 187 ? -8.342 1.742 18.721 1.00 96.75 187 GLU A CA 1
ATOM 1462 C C . GLU A 1 187 ? -7.809 2.345 17.408 1.00 96.75 187 GLU A C 1
ATOM 1464 O O . GLU A 1 187 ? -7.738 1.653 16.388 1.00 96.75 187 GLU A O 1
ATOM 1469 N N . VAL A 1 188 ? -7.405 3.618 17.422 1.00 97.38 188 VAL A N 1
ATOM 1470 C CA . VAL A 1 188 ? -6.769 4.263 16.263 1.00 97.38 188 VAL A CA 1
ATOM 1471 C C . VAL A 1 188 ? -5.251 4.176 16.391 1.00 97.38 188 VAL A C 1
ATOM 1473 O O . VAL A 1 188 ? -4.673 4.464 17.444 1.00 97.38 188 VAL A O 1
ATOM 1476 N N . ARG A 1 189 ? -4.585 3.754 15.313 1.00 96.75 189 ARG A N 1
ATOM 1477 C CA . ARG A 1 189 ? -3.122 3.627 15.259 1.00 96.75 189 ARG A CA 1
ATOM 1478 C C . ARG A 1 189 ? -2.549 4.238 13.996 1.00 96.75 189 ARG A C 1
ATOM 1480 O O . ARG A 1 189 ? -3.117 4.092 12.917 1.00 96.75 189 ARG A O 1
ATOM 1487 N N . PHE A 1 190 ? -1.371 4.834 14.136 1.00 97.19 190 PHE A N 1
ATOM 1488 C CA . PHE A 1 190 ? -0.609 5.383 13.025 1.00 97.19 190 PHE A CA 1
ATOM 1489 C C . PHE A 1 190 ? 0.740 4.679 12.921 1.00 97.19 190 PHE A C 1
ATOM 1491 O O . PHE A 1 190 ? 1.467 4.570 13.910 1.00 97.19 190 PHE A O 1
ATOM 1498 N N . ILE A 1 191 ? 1.068 4.220 11.715 1.00 96.44 191 ILE A N 1
ATOM 1499 C CA . ILE A 1 191 ? 2.377 3.661 11.370 1.00 96.44 191 ILE A CA 1
ATOM 1500 C C . ILE A 1 191 ? 2.984 4.498 10.250 1.00 96.44 191 ILE A C 1
ATOM 1502 O O . ILE A 1 191 ? 2.310 4.814 9.267 1.00 96.44 191 ILE A O 1
ATOM 1506 N N . SER A 1 192 ? 4.261 4.836 10.377 1.00 96.38 192 SER A N 1
ATOM 1507 C CA . SER A 1 192 ? 5.032 5.516 9.337 1.00 96.38 192 SER A CA 1
ATOM 1508 C C . SER A 1 192 ? 6.376 4.831 9.100 1.00 96.38 192 SER A C 1
ATOM 1510 O O . SER A 1 192 ? 6.779 3.925 9.827 1.00 96.38 192 SER A O 1
ATOM 1512 N N . GLY A 1 193 ? 7.069 5.227 8.037 1.00 94.25 193 GLY A N 1
ATOM 1513 C CA . GLY A 1 193 ? 8.386 4.703 7.690 1.00 94.25 193 GLY A CA 1
ATOM 1514 C C . GLY A 1 193 ? 8.361 3.275 7.143 1.00 94.25 193 GLY A C 1
ATOM 1515 O O . GLY A 1 193 ? 9.386 2.593 7.177 1.00 94.25 193 GLY A O 1
ATOM 1516 N N . LEU A 1 194 ? 7.224 2.798 6.624 1.00 93.50 194 LEU A N 1
ATOM 1517 C CA . LEU A 1 194 ? 7.152 1.461 6.032 1.00 93.50 194 LEU A CA 1
ATOM 1518 C C . LEU A 1 194 ? 8.168 1.295 4.892 1.00 93.50 194 LEU A C 1
ATOM 1520 O O . LEU A 1 194 ? 8.321 2.162 4.033 1.00 93.50 194 LEU A O 1
ATOM 1524 N N . GLY A 1 195 ? 8.874 0.161 4.898 1.00 83.06 195 GLY A N 1
ATOM 1525 C CA . GLY A 1 195 ? 9.939 -0.139 3.933 1.00 83.06 195 GLY A CA 1
ATOM 1526 C C . GLY A 1 195 ? 11.305 0.472 4.265 1.00 83.06 195 GLY A C 1
ATOM 1527 O O . GLY A 1 195 ? 12.255 0.266 3.510 1.00 83.06 195 GLY A O 1
ATOM 1528 N N . ARG A 1 196 ? 11.436 1.188 5.391 1.00 81.62 196 ARG A N 1
ATOM 1529 C CA . ARG A 1 196 ? 12.722 1.666 5.921 1.00 81.62 196 ARG A CA 1
ATOM 1530 C C . ARG A 1 196 ? 13.289 0.697 6.964 1.00 81.62 196 ARG A C 1
ATOM 1532 O O . ARG A 1 196 ? 12.636 -0.257 7.377 1.00 81.62 196 ARG A O 1
ATOM 1539 N N . ASN A 1 197 ? 14.523 0.954 7.409 1.00 68.81 197 ASN A N 1
ATOM 1540 C CA . ASN A 1 197 ? 15.210 0.140 8.425 1.00 68.81 197 ASN A CA 1
ATOM 1541 C C . ASN A 1 197 ? 14.476 0.104 9.783 1.00 68.81 197 ASN A C 1
ATOM 1543 O O . ASN A 1 197 ? 14.778 -0.750 10.613 1.00 68.81 197 ASN A O 1
ATOM 1547 N N . HIS A 1 198 ? 13.555 1.039 10.016 1.00 62.34 198 HIS A N 1
ATOM 1548 C CA . HIS A 1 198 ? 12.687 1.145 11.184 1.00 62.34 198 HIS A CA 1
ATOM 1549 C C . HIS A 1 198 ? 11.373 1.798 10.742 1.00 62.34 198 HIS A C 1
ATOM 1551 O O . HIS A 1 198 ? 11.396 2.750 9.963 1.00 62.34 198 HIS A O 1
ATOM 1557 N N . ALA A 1 199 ? 10.253 1.255 11.215 1.00 67.56 199 ALA A N 1
ATOM 1558 C CA . ALA A 1 199 ? 8.936 1.862 11.084 1.00 67.56 199 ALA A CA 1
ATOM 1559 C C . ALA A 1 199 ? 8.493 2.341 12.468 1.00 67.56 199 ALA A C 1
ATOM 1561 O O . ALA A 1 199 ? 8.658 1.610 13.452 1.00 67.56 199 ALA A O 1
ATOM 1562 N N . ASP A 1 200 ? 7.945 3.549 12.522 1.00 76.44 200 ASP A N 1
ATOM 1563 C CA . ASP A 1 200 ? 7.581 4.221 13.762 1.00 76.44 200 ASP A CA 1
ATOM 1564 C C . ASP A 1 200 ? 6.083 4.068 14.030 1.00 76.44 200 ASP A C 1
ATOM 1566 O O . ASP A 1 200 ? 5.258 4.115 13.112 1.00 76.44 200 ASP A O 1
ATOM 1570 N N . VAL A 1 201 ? 5.735 3.876 15.303 1.00 74.88 201 VAL A N 1
ATOM 1571 C CA . VAL A 1 201 ? 4.348 3.790 15.774 1.00 74.88 201 VAL A CA 1
ATOM 1572 C C . VAL A 1 201 ? 4.061 5.015 16.626 1.00 74.88 201 VAL A C 1
ATOM 1574 O O . VAL A 1 201 ? 4.771 5.266 17.599 1.00 74.88 201 VAL A O 1
ATOM 1577 N N . VAL A 1 202 ? 3.007 5.753 16.284 1.00 72.88 202 VAL A N 1
ATOM 1578 C CA . VAL A 1 202 ? 2.501 6.848 17.120 1.00 72.88 202 VAL A CA 1
ATOM 1579 C C . VAL A 1 202 ? 1.260 6.350 17.859 1.00 72.88 202 VAL A C 1
ATOM 1581 O O . VAL A 1 202 ? 0.283 5.923 17.239 1.00 72.88 202 VAL A O 1
ATOM 1584 N N . ASP A 1 203 ? 1.329 6.367 19.190 1.00 51.53 203 ASP A N 1
ATOM 1585 C CA . ASP A 1 203 ? 0.262 5.964 20.108 1.00 51.53 203 ASP A CA 1
ATOM 1586 C C . ASP A 1 203 ? -0.420 7.226 20.680 1.00 51.53 203 ASP A C 1
ATOM 1588 O O . ASP A 1 203 ? 0.268 8.161 21.085 1.00 51.53 203 ASP A O 1
ATOM 1592 N N . GLU A 1 204 ? -1.759 7.279 20.715 1.00 48.72 204 GLU A N 1
ATOM 1593 C CA . GLU A 1 204 ? -2.530 8.419 21.256 1.00 48.72 204 GLU A CA 1
ATOM 1594 C C . GLU A 1 204 ? -2.396 8.593 22.783 1.00 48.72 204 GLU A C 1
ATOM 1596 O O . GLU A 1 204 ? -2.876 9.574 23.341 1.00 48.72 204 GLU A O 1
ATOM 1601 N N . SER A 1 205 ? -1.709 7.690 23.484 1.00 38.78 205 SER A N 1
ATOM 1602 C CA . SER A 1 205 ? -1.541 7.726 24.947 1.00 38.78 205 SER A CA 1
ATOM 1603 C C . SER A 1 205 ? -0.558 8.797 25.473 1.00 38.78 205 SER A C 1
ATOM 1605 O O . SER A 1 205 ? -0.090 8.704 26.608 1.00 38.78 205 SER A O 1
ATOM 1607 N N . GLY A 1 206 ? -0.255 9.827 24.674 1.00 32.41 206 GLY A N 1
ATOM 1608 C CA . GLY A 1 206 ? 0.747 10.860 24.965 1.00 32.41 206 GLY A CA 1
ATOM 1609 C C . GLY A 1 206 ? 0.327 12.312 24.709 1.00 32.41 206 GLY A C 1
ATOM 1610 O O . GLY A 1 206 ? 1.214 13.141 24.496 1.00 32.41 206 GLY A O 1
ATOM 1611 N N . ILE A 1 207 ? -0.973 12.630 24.722 1.00 34.62 207 ILE A N 1
ATOM 1612 C CA . ILE A 1 207 ? -1.476 14.012 24.875 1.00 34.62 207 ILE A CA 1
ATOM 1613 C C . ILE A 1 207 ? -2.255 14.117 26.184 1.00 34.62 207 ILE A C 1
ATOM 1615 O O . ILE A 1 207 ? -3.142 13.263 26.404 1.00 34.62 207 ILE A O 1
#

Organism: NCBI:txid1081091

=== Feature glossary ===
A reading guide for the features in this record.

Start from the sequence.

  · Sequence gives the chain of amino acids in standard one-letter code (A=alanine, C=cysteine, …, Y=tyrosine), read N→C. It is the only feature that is directly encoded by the gene; all structural features are derived from the folded form of this sequence.

Fold it, and you get atomic coordinates and the backbone conformation that goes with them.

  · Structure coordinates are given as an mmCIF _atom_site loop: one row per atom with element, residue name, chain id, sequence number, and x/y/z position in Å. Only the four main-chain atoms per residue are included here; side chains are omitted to keep the record compact.

  · Backbone dihedral angles. Every residue except chain termini has a φ (preceding-C → N → Cα → C) and a ψ (N → Cα → C → next-N). They are reported in degrees following the IUPAC sign convention. Secondary structure is essentially a statement about which (φ, ψ) basin each residue occupies.

  · Eight-state secondary structure (DSSP): H is the canonical α-helix, G the tighter 3₁₀-helix, I the wider π-helix; E/B are β-structure, T and S are turns and bends, and '-' is everything else. DSSP derives these from the pattern of main-chain N–H···O=C hydrogen bonds, not from the sequence.

  · SS3 is a coarse helix/strand/coil call (letters a/b/c) made by the P-SEA algorithm from inter-Cα distances and dihedrals. It is less detailed than DSSP but needs only Cα positions.

Summarize the fold with a handful of shape descriptors and a per-residue structural alphabet.

  · Radius of gyration (Rg) is the root-mean-square distance of Cα atoms from their centroid — a single number for overall size and compactness. A globular domain of N residues has Rg ≈ 2.2·N^0.38 Å; an extended or disordered chain has a much larger Rg. The Cα contact count is the number of residue pairs whose Cα atoms are within 8 Å and are more than four positions apart in sequence — a standard proxy for tertiary packing density. The bounding box is the smallest axis-aligned box enclosing all Cα atoms.

  · 3Di is Foldseek's str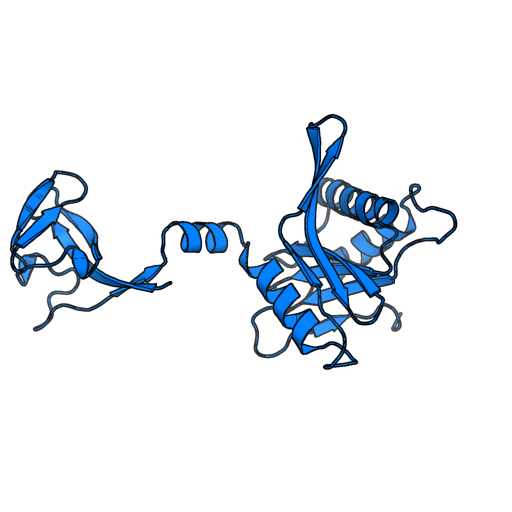uctural alphabet. Each residue is assigned one of twenty discrete states based on how its Cα sits relative to its spatial (not sequential) neighbors. Aligning 3Di strings finds structural homologs roughly as well as full 3D superposition, but orders of magnitude faster.

  · Solvent-accessible surface area (SASA) is the area in Å² traced out by the centre of a 1.4 Å probe sphere (a water molecule) rolled over the protein's van der Waals surface (Shrake–Rupley / Lee–Richards construction). Buried residues have near-zero SASA; fully exposed residues can exceed 200 Å². The total SASA scales roughly with the number of surface residues.

Ask how reliable the model is.

  · For AlphaFold models, the B-factor field carries pLDDT — the model's own estimate of local accuracy on a 0–100 scale. Regions with pLDDT<50 should be treated as essentially unmodeled; they often correspond to intrinsically disordered segments.

  · For experimental (PDB) structures, the B-factor (temperature factor) quantifies the positional spread of each atom in the crystal — a combination of thermal vibration and static disorder — in units of Å². High B-factors mark flexible loops or poorly resolved regions; low B-factors mark the rigid, well-ordered core.

  · Predicted Aligned Error (PAE) is an AlphaFold confidence matrix: entry (i, j) is the expected error in the position of residue j, in ångströms, when the prediction is superimposed on the true structure at residue i. Low PAE within a block of residues means that block is internally rigid and well-predicted; high PAE between two blocks means their relative placement is uncertain even if each block individually is confident.

Place it in context: what it resembles, what it is annotated as, and how it looks.

  · Structural nearest neighbors (via Foldseek easy-search vs the PDB). Reported per hit: target PDB id, E-value, and alignment TM-score. A TM-score above ~0.5 is the conventional threshold for 'same fold'.

  · Functional annotations link the protein to curated databases. InterPro entries identify conserved domains and families by matching the sequence against member-database signatures (Pfam, PROSITE, CDD, …). Gene Ontology (GO) terms describe molecular function, biological process, and cellular component in a controlled vocabulary. CATH places the structure in a hierarchical fold classification (Class/Architecture/Topology/Homologous-superfamily). The organism is the source species.

  · The contact map is a binary N×N matrix image: pixel (i, j) is dark where Cα_i and Cα_j are within 8 Å and |i−j|>4. Because the |i−j|>4 filter removes local helical contacts, off-diagonal stripes parallel to the main diagonal indicate parallel β-sheets; stripes perpendicular to it indicate antiparallel β-sheets. The Ramachandran plot scatters every residue's (φ, ψ) pair against the sterically allowed regions. The PAE heatmap renders the predicted-aligned-error matrix.

  · Six rendered views show the 3D structure from the faces of a cube — i.e. along ±x, ±y, ±z. Rendering representation is drawn randomly per protein from cartoon (secondary-structure ribbons), sticks (backbone bonds), or molecular surface; coloring is either N→C rainbow (blue at the N-terminus through red at the C-terminus) or one color per chain.